Protein AF-A0A7K4GXB0-F1 (afdb_monomer_lite)

Secondary structure (DSSP, 8-state):
--TT---TT----S-----GGG-PPPTT-EEEEEE-EEEEE-GGG-EEEEESSS--EEEEEEEEEEE-HHHHHHHHHHHHHHTTTS-EEE--SSTTB--EEEEEEEEEEEE-SSS-EEEEEEEEE----TTT-TTT-SSB-----B--TT-EE-TT-EEE---SSSGGG-EEEE-S-EE--GGGSTTSTT--EESS--PPPPS-------B--EEEESSSEEEE--SS--B---EEEEEEEE-HHHHHHHHHHHHHHTTTS-EEE--SSS--S-EEEEEEEEEEEEEETTEEEEEEEEEE-TT--------TTPPP----TT-----------------PPP-

Foldseek 3Di:
DPPPPDDQLAPDPDADADAQQVFAFDAFKKKKKFFQWDWDADFQRFIAIDQPDLLRIKIKIWTKGKFWPNVLNNVQRNLSNCVQVHWHFYDHPALFWDRAIFGWPDWDWDCPDPTIIMIITMTMGRPFRLNPPLQCGGTTGDDAAADDAQDWDAFLDKHFDPDDPPRLQRIWGFHGTDHHDQQQPPPHPVHRIDLAPEDAFDPPWDWDWAFPWDWDDDVDTDTHDRHDQGTWTKGKGKHWFAFSSNVSSVVSSLSSCSQRAKHWDDHPDPRRDIFIWGWRMKMKHGRDNTIIMIITIITTRSVRDHDDDPDPVHDDPPDDPDDDPPDPDDPDDDDDDDDDDDD

Sequence (343 aa):
MEDYYYDRTRNLSGINYVDLTGFCPSYGMQVTFRAKNDTITYDNNYFSKNPKTINSVTAEFSLSYDVNEKGAQEIANNLESLSGQNSFVFKTDNVIYKDLSGYCDGYGIQHVNQDSYTVNTNIFVDEAPNLFNWKNTNFIEYTYKEWSDGETYEQDDVIYYNNSEIQWDNFYYCTGDHVSSASNSPTGASTAWSQEFYWQPDVNMQNNVNFTTAKFNGVWEQRMKTKKHIALVPLSYTFAGISKKQLLTMLHFLELKGGYRRFRHQIPTVYNKPKIYICNEWVHKWNNPESHDLTVSFEEDPLGIMPKNVPVGGTIPRKIVGSPDTFFGGFDGGFDEPNLPTA

Structure (mmCIF, N/CA/C/O backbone):
data_AF-A0A7K4GXB0-F1
#
_entry.id   AF-A0A7K4GXB0-F1
#
loop_
_atom_site.group_PDB
_atom_site.id
_atom_site.type_symbol
_atom_site.label_atom_id
_atom_site.label_alt_id
_atom_site.label_comp_id
_atom_site.label_asym_id
_atom_site.label_entity_id
_atom_site.label_seq_id
_atom_site.pdbx_PDB_ins_code
_atom_site.Cartn_x
_atom_site.Cartn_y
_atom_site.Cartn_z
_atom_site.occupancy
_atom_site.B_iso_or_equiv
_atom_site.auth_seq_id
_atom_site.auth_comp_id
_atom_site.auth_asym_id
_atom_site.auth_atom_id
_atom_site.pdbx_PDB_model_num
ATOM 1 N N . MET A 1 1 ? -44.174 -6.446 30.599 1.00 51.78 1 MET A N 1
ATOM 2 C CA . MET A 1 1 ? -44.010 -5.923 29.228 1.00 51.78 1 MET A CA 1
ATOM 3 C C . MET A 1 1 ? -42.700 -6.520 28.766 1.00 51.78 1 MET A C 1
ATOM 5 O O . MET A 1 1 ? -41.769 -6.466 29.551 1.00 51.78 1 MET A O 1
ATOM 9 N N . GLU A 1 2 ? -42.674 -7.261 27.661 1.00 57.91 2 GLU A N 1
ATOM 10 C CA . GLU A 1 2 ? -41.490 -8.047 27.288 1.00 57.91 2 GLU A CA 1
ATOM 11 C C . GLU A 1 2 ? -40.307 -7.116 26.997 1.00 57.91 2 GLU A C 1
ATOM 13 O O . GLU A 1 2 ? -40.262 -6.496 25.936 1.00 57.91 2 GLU A O 1
ATOM 18 N N . ASP A 1 3 ? -39.336 -7.072 27.917 1.00 61.34 3 ASP A N 1
ATOM 19 C CA . ASP A 1 3 ? -38.041 -6.368 27.804 1.00 61.34 3 ASP A CA 1
ATOM 20 C C . ASP A 1 3 ? -37.181 -6.855 26.611 1.00 61.34 3 ASP A C 1
ATOM 22 O O . ASP A 1 3 ? -36.032 -6.460 26.446 1.00 61.34 3 ASP A O 1
ATOM 26 N N . TYR A 1 4 ? -37.735 -7.722 25.761 1.00 64.94 4 TYR A N 1
ATOM 27 C CA . TYR A 1 4 ? -37.098 -8.355 24.612 1.00 64.94 4 TYR A CA 1
ATOM 28 C C . TYR A 1 4 ? -37.464 -7.697 23.268 1.00 64.94 4 TYR A C 1
ATOM 30 O O . TYR A 1 4 ? -36.874 -8.045 22.244 1.00 64.94 4 TYR A O 1
ATOM 38 N N . TYR A 1 5 ? -38.405 -6.742 23.251 1.00 61.16 5 TYR A N 1
ATOM 39 C CA . TYR A 1 5 ? -38.710 -5.908 22.081 1.00 61.16 5 TYR A CA 1
ATOM 40 C C . TYR A 1 5 ? -38.044 -4.538 22.212 1.00 61.16 5 TYR A C 1
ATOM 42 O O . TYR A 1 5 ? -38.669 -3.568 22.638 1.00 61.16 5 TYR A O 1
ATOM 50 N N . TYR A 1 6 ? -36.772 -4.453 21.832 1.00 68.88 6 TYR A N 1
ATOM 51 C CA . TYR A 1 6 ? -36.036 -3.194 21.818 1.00 68.88 6 TYR A CA 1
ATOM 52 C C . TYR A 1 6 ? -35.174 -3.062 20.556 1.00 68.88 6 TYR A C 1
ATOM 54 O O . TYR A 1 6 ? -34.915 -4.036 19.843 1.00 68.88 6 TYR A O 1
ATOM 62 N N . ASP A 1 7 ? -34.793 -1.823 20.255 1.00 70.50 7 ASP A N 1
ATOM 63 C CA . ASP A 1 7 ? -33.956 -1.484 19.109 1.00 70.50 7 ASP A CA 1
ATOM 64 C C . ASP A 1 7 ? -32.538 -2.045 19.297 1.00 70.50 7 ASP A C 1
ATOM 66 O O . ASP A 1 7 ? -31.825 -1.686 20.233 1.00 70.50 7 ASP A O 1
ATOM 70 N N . ARG A 1 8 ? -32.129 -2.931 18.386 1.00 74.38 8 ARG A N 1
ATOM 71 C CA . ARG A 1 8 ? -30.834 -3.620 18.440 1.00 74.38 8 ARG A CA 1
ATOM 72 C C . ARG A 1 8 ? -29.666 -2.782 17.929 1.00 74.38 8 ARG A C 1
ATOM 74 O O . ARG A 1 8 ? -28.550 -3.289 17.899 1.00 74.38 8 ARG A O 1
ATOM 81 N N . THR A 1 9 ? -29.900 -1.530 17.536 1.00 71.31 9 THR A N 1
ATOM 82 C CA . THR A 1 9 ? -28.823 -0.575 17.233 1.00 71.31 9 THR A CA 1
ATOM 83 C C . THR A 1 9 ? -28.052 -0.138 18.480 1.00 71.31 9 THR A C 1
ATOM 85 O O . THR A 1 9 ? -26.998 0.476 18.345 1.00 71.31 9 THR A O 1
ATOM 88 N N . ARG A 1 10 ? -28.549 -0.450 19.690 1.00 70.88 10 ARG A N 1
ATOM 89 C CA . ARG A 1 10 ? -27.822 -0.318 20.965 1.00 70.88 10 ARG A CA 1
ATOM 90 C C . ARG A 1 10 ? -28.251 -1.411 21.941 1.00 70.88 10 ARG A C 1
ATOM 92 O O . ARG A 1 10 ? -29.181 -1.228 22.724 1.00 70.88 10 ARG A O 1
ATOM 99 N N . ASN A 1 11 ? -27.571 -2.551 21.908 1.00 76.69 11 ASN A N 1
ATOM 100 C CA . ASN A 1 11 ? -27.846 -3.674 22.806 1.00 76.69 11 ASN A CA 1
ATOM 101 C C . ASN A 1 11 ? -27.287 -3.476 24.214 1.00 76.69 11 ASN A C 1
ATOM 103 O O . ASN A 1 11 ? -27.645 -4.222 25.126 1.00 76.69 11 ASN A O 1
ATOM 107 N N . LEU A 1 12 ? -26.429 -2.475 24.407 1.00 78.38 12 LEU A N 1
ATOM 108 C CA . LEU A 1 12 ? -25.779 -2.212 25.679 1.00 78.38 12 LEU A CA 1
ATOM 109 C C . LEU A 1 12 ? -26.390 -0.986 26.372 1.00 78.38 12 LEU A C 1
ATOM 111 O O . LEU A 1 12 ? -26.477 0.106 25.812 1.00 78.38 12 LEU A O 1
ATOM 115 N N . SER A 1 13 ? -26.809 -1.162 27.626 1.00 71.75 13 SER A N 1
ATOM 116 C CA . SER A 1 13 ? -27.408 -0.107 28.450 1.00 71.75 13 SER A CA 1
ATOM 117 C C . SER A 1 13 ? -26.412 0.477 29.452 1.00 71.75 13 SER A C 1
ATOM 119 O O . SER A 1 13 ? -25.621 -0.259 30.033 1.00 71.75 13 SER A O 1
ATOM 121 N N . GLY A 1 14 ? -26.509 1.780 29.737 1.00 68.44 14 GLY A N 1
ATOM 122 C CA . GLY A 1 14 ? -25.737 2.422 30.812 1.00 68.44 14 GLY A CA 1
ATOM 123 C C . GLY A 1 14 ? -24.305 2.822 30.441 1.00 68.44 14 GLY A C 1
ATOM 124 O O . GLY A 1 14 ? -23.529 3.176 31.326 1.00 68.44 14 GLY A O 1
ATOM 125 N N . ILE A 1 15 ? -23.960 2.802 29.151 1.00 73.75 15 ILE A N 1
ATOM 126 C CA . ILE A 1 15 ? -22.640 3.186 28.644 1.00 73.75 15 ILE A CA 1
ATOM 127 C C . ILE A 1 15 ? -22.755 4.533 27.933 1.00 73.75 15 ILE A C 1
ATOM 129 O O . ILE A 1 15 ? -23.607 4.722 27.062 1.00 73.75 15 ILE A O 1
ATOM 133 N N . ASN A 1 16 ? -21.891 5.477 28.303 1.00 65.25 16 ASN A N 1
ATOM 134 C CA . ASN A 1 16 ? -21.803 6.763 27.619 1.00 65.25 16 ASN A CA 1
ATOM 135 C C . ASN A 1 16 ? -21.103 6.609 26.263 1.00 65.25 16 ASN A C 1
ATOM 137 O O . ASN A 1 16 ? -20.309 5.697 26.065 1.00 65.25 16 ASN A O 1
ATOM 141 N N . TYR A 1 17 ? -21.383 7.513 25.326 1.00 61.56 17 TYR A N 1
ATOM 142 C CA . TYR A 1 17 ? -20.676 7.544 24.048 1.00 61.56 17 TYR A CA 1
ATOM 143 C C . TYR A 1 17 ? -19.171 7.730 24.281 1.00 61.56 17 TYR A C 1
ATOM 145 O O . TYR A 1 17 ? -18.771 8.669 24.974 1.00 61.56 17 TYR A O 1
ATOM 153 N N . VAL A 1 18 ? -18.357 6.855 23.693 1.00 63.19 18 VAL A N 1
ATOM 154 C CA . VAL A 1 18 ? -16.896 6.950 23.735 1.00 63.19 18 VAL A CA 1
ATOM 155 C C . VAL A 1 18 ? -16.377 7.075 22.321 1.00 63.19 18 VAL A C 1
ATOM 157 O O . VAL A 1 18 ? -16.802 6.340 21.438 1.00 63.19 18 VAL A O 1
ATOM 160 N N . ASP A 1 19 ? -15.478 8.028 22.112 1.00 63.22 19 ASP A N 1
ATOM 161 C CA . ASP A 1 19 ? -14.785 8.197 20.846 1.00 63.22 19 ASP A CA 1
ATOM 162 C C . ASP A 1 19 ? -13.778 7.053 20.639 1.00 63.22 19 ASP A C 1
ATOM 164 O O . ASP A 1 19 ? -12.895 6.832 21.472 1.00 63.22 19 ASP A O 1
ATOM 168 N N . LEU A 1 20 ? -13.907 6.329 19.524 1.00 65.38 20 LEU A N 1
ATOM 169 C CA . LEU A 1 20 ? -13.010 5.226 19.169 1.00 65.38 20 LEU A CA 1
ATOM 170 C C . LEU A 1 20 ? -11.576 5.696 18.901 1.00 65.38 20 LEU A C 1
ATOM 172 O O . LEU A 1 20 ? -10.662 4.879 18.959 1.00 65.38 20 LEU A O 1
ATOM 176 N N . THR A 1 21 ? -11.342 6.997 18.689 1.00 63.09 21 THR A N 1
ATOM 177 C CA . THR A 1 21 ? -9.976 7.534 18.574 1.00 63.09 21 THR A CA 1
ATOM 178 C C . THR A 1 21 ? -9.150 7.390 19.858 1.00 63.09 21 THR A C 1
ATOM 180 O O . THR A 1 21 ? -7.927 7.510 19.805 1.00 63.09 21 THR A O 1
ATOM 183 N N . GLY A 1 22 ? -9.793 7.110 21.000 1.00 66.31 22 GLY A N 1
ATOM 184 C CA . GLY A 1 22 ? -9.125 6.813 22.268 1.00 66.31 22 GLY A CA 1
ATOM 185 C C . GLY A 1 22 ? -8.633 5.368 22.414 1.00 66.31 22 GLY A C 1
ATOM 186 O O . GLY A 1 22 ? -7.924 5.080 23.377 1.00 66.31 22 GLY A O 1
ATOM 187 N N . PHE A 1 23 ? -8.992 4.466 21.492 1.00 75.38 23 PHE A N 1
ATOM 188 C CA . PHE A 1 23 ? -8.569 3.067 21.516 1.00 75.38 23 PHE A CA 1
ATOM 189 C C . PHE A 1 23 ? -7.577 2.782 20.390 1.00 75.38 23 PHE A C 1
ATOM 191 O O . PHE A 1 23 ? -7.899 2.902 19.208 1.00 75.38 23 PHE A O 1
ATOM 198 N N . CYS A 1 24 ? -6.377 2.342 20.761 1.00 80.44 24 CYS A N 1
ATOM 199 C CA . CYS A 1 24 ? -5.375 1.880 19.810 1.00 80.44 24 CYS A CA 1
ATOM 200 C C . CYS A 1 24 ? -5.529 0.366 19.590 1.00 80.44 24 CYS A C 1
ATOM 202 O O . CYS A 1 24 ? -5.679 -0.368 20.572 1.00 80.44 24 CYS A O 1
ATOM 204 N N . PRO A 1 25 ? -5.489 -0.123 18.340 1.00 85.12 25 PRO A N 1
ATOM 205 C CA . PRO A 1 25 ? -5.513 -1.555 18.080 1.00 85.12 25 PRO A CA 1
ATOM 206 C C . PRO A 1 25 ? -4.248 -2.233 18.623 1.00 85.12 25 PRO A C 1
ATOM 208 O O . PRO A 1 25 ? -3.149 -1.676 18.575 1.00 85.12 25 PRO A O 1
ATOM 211 N N . SER A 1 26 ? -4.411 -3.458 19.110 1.00 86.44 26 SER A N 1
ATOM 212 C CA . SER A 1 26 ? -3.333 -4.355 19.510 1.00 86.44 26 SER A CA 1
ATOM 213 C C . SER A 1 26 ? -2.450 -4.758 18.322 1.00 86.44 26 SER A C 1
ATOM 215 O O . SER A 1 26 ? -2.845 -4.690 17.152 1.00 86.44 26 SER A O 1
ATOM 217 N N . TYR A 1 27 ? -1.243 -5.243 18.628 1.00 85.56 27 TYR A N 1
ATOM 218 C CA . TYR A 1 27 ? -0.366 -5.861 17.630 1.00 85.56 27 TYR A CA 1
ATOM 219 C C . TYR A 1 27 ? -1.037 -7.067 16.960 1.00 85.56 27 TYR A C 1
ATOM 221 O O . TYR A 1 27 ? -1.874 -7.745 17.550 1.00 85.56 27 TYR A O 1
ATOM 229 N N . GLY A 1 28 ? -0.637 -7.357 15.723 1.00 82.75 28 GLY A N 1
ATOM 230 C CA . GLY A 1 28 ? -1.266 -8.380 14.887 1.00 82.75 28 GLY A CA 1
ATOM 231 C C . GLY A 1 28 ? -2.304 -7.829 13.910 1.00 82.75 28 GLY A C 1
ATOM 232 O O . GLY A 1 28 ? -2.866 -8.610 13.144 1.00 82.75 28 GLY A O 1
ATOM 233 N N . MET A 1 29 ? -2.515 -6.507 13.891 1.00 87.88 29 MET A N 1
ATOM 234 C CA . MET A 1 29 ? -3.326 -5.827 12.881 1.00 87.88 29 MET A CA 1
ATOM 235 C C . MET A 1 29 ? -2.890 -6.214 11.465 1.00 87.88 29 MET A C 1
ATOM 237 O O . MET A 1 29 ? -1.696 -6.255 11.150 1.00 87.88 29 MET A O 1
ATOM 241 N N . GLN A 1 30 ? -3.874 -6.414 10.595 1.00 94.00 30 GLN A N 1
ATOM 242 C CA . GLN A 1 30 ? -3.656 -6.659 9.178 1.00 94.00 30 GLN A CA 1
ATOM 243 C C . GLN A 1 30 ? -4.396 -5.616 8.345 1.00 94.00 30 GLN A C 1
ATOM 245 O O . GLN A 1 30 ? -5.545 -5.291 8.623 1.00 94.00 30 GLN A O 1
ATOM 250 N N . VAL A 1 31 ? -3.736 -5.102 7.312 1.00 94.94 31 VAL A N 1
ATOM 251 C CA . VAL A 1 31 ? -4.333 -4.184 6.343 1.00 94.94 31 VAL A CA 1
ATOM 252 C C . VAL A 1 31 ? -4.210 -4.790 4.959 1.00 94.94 31 VAL A C 1
ATOM 254 O O . VAL A 1 31 ? -3.105 -5.054 4.483 1.00 94.94 31 VAL A O 1
ATOM 257 N N . THR A 1 32 ? -5.349 -5.005 4.314 1.00 97.06 32 THR A N 1
ATOM 258 C CA . THR A 1 32 ? -5.432 -5.566 2.968 1.00 97.06 32 THR A CA 1
ATOM 259 C C . THR A 1 32 ? -5.855 -4.488 1.988 1.00 97.06 32 THR A C 1
ATOM 261 O O . THR A 1 32 ? -6.935 -3.916 2.105 1.00 97.06 32 THR A O 1
ATOM 264 N N . PHE A 1 33 ? -5.022 -4.233 0.988 1.00 96.38 33 PHE A N 1
ATOM 265 C CA . PHE A 1 33 ? -5.314 -3.311 -0.098 1.00 96.38 33 PHE A CA 1
ATOM 266 C C . PHE A 1 33 ? -5.686 -4.090 -1.349 1.00 96.38 33 PHE A C 1
ATOM 268 O O . PHE A 1 33 ? -4.959 -4.996 -1.757 1.00 96.38 33 PHE A O 1
ATOM 275 N N . ARG A 1 34 ? -6.794 -3.713 -1.990 1.00 95.69 34 ARG A N 1
ATOM 276 C CA . ARG A 1 34 ? -7.261 -4.342 -3.233 1.00 95.69 34 ARG A CA 1
ATOM 277 C C . ARG A 1 34 ? -7.567 -3.294 -4.289 1.00 95.69 34 ARG A C 1
ATOM 279 O O . ARG A 1 34 ? -8.251 -2.308 -4.018 1.00 95.69 34 ARG A O 1
ATOM 286 N N . ALA A 1 35 ? -7.097 -3.536 -5.509 1.00 93.56 35 ALA A N 1
ATOM 287 C CA . ALA A 1 35 ? -7.366 -2.671 -6.646 1.00 93.56 35 ALA A CA 1
ATOM 288 C C . ALA A 1 35 ? -8.622 -3.122 -7.421 1.00 93.56 35 ALA A C 1
ATOM 290 O O . ALA A 1 35 ? -8.687 -4.222 -7.975 1.00 93.56 35 ALA A O 1
ATOM 291 N N . LYS A 1 36 ? -9.625 -2.245 -7.501 1.00 92.00 36 LYS A N 1
ATOM 292 C CA . LYS A 1 36 ? -10.868 -2.403 -8.263 1.00 92.00 36 LYS A CA 1
ATOM 293 C C . LYS A 1 36 ? -10.668 -1.902 -9.697 1.00 92.00 36 LYS A C 1
ATOM 295 O O . LYS A 1 36 ? -10.962 -0.753 -10.027 1.00 92.00 36 LYS A O 1
ATOM 300 N N . ASN A 1 37 ? -10.206 -2.798 -10.564 1.00 90.62 37 ASN A N 1
ATOM 301 C CA . ASN A 1 37 ? -9.933 -2.495 -11.970 1.00 90.62 37 ASN A CA 1
ATOM 302 C C . ASN A 1 37 ? -10.814 -3.295 -12.936 1.00 90.62 37 ASN A C 1
ATOM 304 O O . ASN A 1 37 ? -11.157 -4.449 -12.677 1.00 90.62 37 ASN A O 1
ATOM 308 N N . ASP A 1 38 ? -11.123 -2.692 -14.080 1.00 89.69 38 ASP A N 1
ATOM 309 C CA . ASP A 1 38 ? -11.667 -3.369 -15.250 1.00 89.69 38 ASP A CA 1
ATOM 310 C C . ASP A 1 38 ? -10.532 -3.877 -16.126 1.00 89.69 38 ASP A C 1
ATOM 312 O O . ASP A 1 38 ? -9.569 -3.161 -16.408 1.00 89.69 38 ASP A O 1
ATOM 316 N N . THR A 1 39 ? -10.657 -5.128 -16.564 1.00 89.31 39 THR A N 1
ATOM 317 C CA . THR A 1 39 ? -9.671 -5.779 -17.428 1.00 89.31 39 THR A CA 1
ATOM 318 C C . THR A 1 39 ? -10.328 -6.163 -18.742 1.00 89.31 39 THR A C 1
ATOM 320 O O . THR A 1 39 ? -11.253 -6.971 -18.774 1.00 89.31 39 THR A O 1
ATOM 323 N N . ILE A 1 40 ? -9.824 -5.602 -19.836 1.00 86.19 40 ILE A N 1
ATOM 324 C CA . ILE A 1 40 ? -10.212 -5.983 -21.192 1.00 86.19 40 ILE A CA 1
ATOM 325 C C . ILE A 1 40 ? -9.107 -6.879 -21.725 1.00 86.19 40 ILE A C 1
ATOM 327 O O . ILE A 1 40 ? -7.980 -6.423 -21.914 1.00 86.19 40 ILE A O 1
ATOM 331 N N . THR A 1 41 ? -9.423 -8.152 -21.947 1.00 83.50 41 THR A N 1
ATOM 332 C CA . THR A 1 41 ? -8.492 -9.103 -22.557 1.00 83.50 41 THR A CA 1
ATOM 333 C C . THR A 1 41 ? -8.644 -9.079 -24.072 1.00 83.50 41 THR A C 1
ATOM 335 O O . THR A 1 41 ? -9.748 -9.040 -24.610 1.00 83.50 41 THR A O 1
ATOM 338 N N . TYR A 1 42 ? -7.514 -9.088 -24.763 1.00 81.38 42 TYR A N 1
ATOM 339 C CA . TYR A 1 42 ? -7.424 -9.136 -26.213 1.00 81.38 42 TYR A CA 1
ATOM 340 C C . TYR A 1 42 ? -6.873 -10.492 -26.656 1.00 81.38 42 TYR A C 1
ATOM 342 O O . TYR A 1 42 ? -6.465 -11.340 -25.851 1.00 81.38 42 TYR A O 1
ATOM 350 N N . ASP A 1 43 ? -6.828 -10.693 -27.970 1.00 72.69 43 ASP A N 1
ATOM 351 C CA . ASP A 1 43 ? -6.157 -11.853 -28.536 1.00 72.69 43 ASP A CA 1
ATOM 352 C C . ASP A 1 43 ? -4.663 -11.880 -28.143 1.00 72.69 43 ASP A C 1
ATOM 354 O O . ASP A 1 43 ? -4.058 -10.857 -27.820 1.00 72.69 43 ASP A O 1
ATOM 358 N N . ASN A 1 44 ? -4.047 -13.063 -28.151 1.00 71.25 44 ASN A N 1
ATOM 359 C CA . ASN A 1 44 ? -2.644 -13.279 -27.774 1.00 71.25 44 ASN A CA 1
ATOM 360 C C . ASN A 1 44 ? -2.263 -12.994 -26.303 1.00 71.25 44 ASN A C 1
ATOM 362 O O . ASN A 1 44 ? -1.079 -12.807 -26.024 1.00 71.25 44 ASN A O 1
ATOM 366 N N . ASN A 1 45 ? -3.225 -13.071 -25.371 1.00 73.88 45 ASN A N 1
ATOM 367 C CA . ASN A 1 45 ? -3.051 -12.875 -23.914 1.00 73.88 45 ASN A CA 1
ATOM 368 C C . ASN A 1 45 ? -2.753 -11.430 -23.490 1.00 73.88 45 ASN A C 1
ATOM 370 O O . ASN A 1 45 ? -2.457 -11.190 -22.326 1.00 73.88 45 ASN A O 1
ATOM 374 N N . TYR A 1 46 ? -2.873 -10.459 -24.391 1.00 80.44 46 TYR A N 1
ATOM 375 C CA . TYR A 1 46 ? -2.756 -9.057 -24.013 1.00 80.44 46 TYR A CA 1
ATOM 376 C C . TYR A 1 46 ? -3.966 -8.592 -23.217 1.00 80.44 46 TYR A C 1
ATOM 378 O O . TYR A 1 46 ? -5.078 -9.078 -23.427 1.00 80.44 46 TYR A O 1
ATOM 386 N N . PHE A 1 47 ? -3.768 -7.611 -22.344 1.00 85.19 47 PHE A N 1
ATOM 387 C CA . PHE A 1 47 ? -4.872 -6.975 -21.647 1.00 85.19 47 PHE A CA 1
ATOM 388 C C . PHE A 1 47 ? -4.627 -5.482 -21.438 1.00 85.19 47 PHE A C 1
ATOM 390 O O . PHE A 1 47 ? -3.494 -5.008 -21.360 1.00 85.19 47 PHE A O 1
ATOM 397 N N . SER A 1 48 ? -5.724 -4.737 -21.356 1.00 84.50 48 SER A N 1
ATOM 398 C CA . SER A 1 48 ? -5.734 -3.377 -20.832 1.00 84.50 48 SER A CA 1
ATOM 399 C C . SER A 1 48 ? -6.430 -3.379 -19.484 1.00 84.50 48 SER A C 1
ATOM 401 O O . SER A 1 48 ? -7.432 -4.076 -19.313 1.00 84.50 48 SER A O 1
ATOM 403 N N . LYS A 1 49 ? -5.894 -2.605 -18.543 1.00 88.06 49 LYS A N 1
ATOM 404 C CA . LYS A 1 49 ? -6.392 -2.514 -17.178 1.00 88.06 49 LYS A CA 1
ATOM 405 C C . LYS A 1 49 ? -6.630 -1.055 -16.833 1.00 88.06 49 LYS A C 1
ATOM 407 O O . LYS A 1 49 ? -5.700 -0.256 -16.927 1.00 88.06 49 LYS A O 1
ATOM 412 N N . ASN A 1 50 ? -7.863 -0.732 -16.467 1.00 88.75 50 ASN A N 1
ATOM 413 C CA . ASN A 1 50 ? -8.284 0.619 -16.120 1.00 88.75 50 ASN A CA 1
ATOM 414 C C . ASN A 1 50 ? -8.961 0.612 -14.745 1.00 88.75 50 ASN A C 1
ATOM 416 O O . ASN A 1 50 ? -9.654 -0.356 -14.427 1.00 88.75 50 ASN A O 1
ATOM 420 N N . PRO A 1 51 ? -8.800 1.670 -13.938 1.00 90.19 51 PRO A N 1
ATOM 421 C CA . PRO A 1 51 ? -9.540 1.804 -12.690 1.00 90.19 51 PRO A CA 1
ATOM 422 C C . PRO A 1 51 ? -11.048 1.873 -12.960 1.00 90.19 51 PRO A C 1
ATOM 424 O O . PRO A 1 51 ? -11.480 2.604 -13.851 1.00 90.19 51 PRO A O 1
ATOM 427 N N . LYS A 1 52 ? -11.852 1.121 -12.194 1.00 87.69 52 LYS A N 1
ATOM 428 C CA . LYS A 1 52 ? -13.326 1.137 -12.319 1.00 87.69 52 LYS A CA 1
ATOM 429 C C . LYS A 1 52 ? -13.922 2.482 -11.923 1.00 87.69 52 LYS A C 1
ATOM 431 O O . LYS A 1 52 ? -14.914 2.929 -12.488 1.00 87.69 52 LYS A O 1
ATOM 436 N N . THR A 1 53 ? -13.335 3.096 -10.904 1.00 86.81 53 THR A N 1
ATOM 437 C CA . THR A 1 53 ? -13.788 4.346 -10.300 1.00 86.81 53 THR A CA 1
ATOM 438 C C . THR A 1 53 ? -12.578 5.164 -9.853 1.00 86.81 53 THR A C 1
ATOM 440 O O . THR A 1 53 ? -11.437 4.706 -9.914 1.00 86.81 53 THR A O 1
ATOM 443 N N . ILE A 1 54 ? -12.829 6.385 -9.377 1.00 85.75 54 ILE A N 1
ATOM 444 C CA . ILE A 1 54 ? -11.803 7.250 -8.775 1.00 85.75 54 ILE A CA 1
ATOM 445 C C . ILE A 1 54 ? -11.213 6.619 -7.496 1.00 85.75 54 ILE A C 1
ATOM 447 O O . ILE A 1 54 ? -10.043 6.843 -7.184 1.00 85.75 54 ILE A O 1
ATOM 451 N N . ASN A 1 55 ? -11.995 5.775 -6.814 1.00 86.19 55 ASN A N 1
ATOM 452 C CA . ASN A 1 55 ? -11.613 5.018 -5.619 1.00 86.19 55 ASN A CA 1
ATOM 453 C C . ASN A 1 55 ? -11.151 3.618 -6.041 1.00 86.19 55 ASN A C 1
ATOM 455 O O . ASN A 1 55 ? -11.743 2.590 -5.706 1.00 86.19 55 ASN A O 1
ATOM 459 N N . SER A 1 56 ? -10.132 3.600 -6.895 1.00 88.31 56 SER A N 1
ATOM 460 C CA . SER A 1 56 ? -9.629 2.378 -7.522 1.00 88.31 56 SER A CA 1
ATOM 461 C C . SER A 1 56 ? -8.917 1.449 -6.546 1.00 88.31 56 SER A C 1
ATOM 463 O O . SER A 1 56 ? -8.832 0.259 -6.819 1.00 88.31 56 SER A O 1
ATOM 465 N N . VAL A 1 57 ? -8.429 1.957 -5.415 1.00 93.06 57 VAL A N 1
ATOM 466 C CA . VAL A 1 57 ? -7.822 1.160 -4.345 1.00 93.06 57 VAL A CA 1
ATOM 467 C C . VAL A 1 57 ? -8.689 1.272 -3.104 1.00 93.06 57 VAL A C 1
ATOM 469 O O . VAL A 1 57 ? -9.047 2.373 -2.699 1.00 93.06 57 VAL A O 1
ATOM 472 N N . THR A 1 58 ? -8.998 0.131 -2.500 1.00 94.56 58 THR A N 1
ATOM 473 C CA . THR A 1 58 ? -9.723 0.049 -1.230 1.00 94.56 58 THR A CA 1
ATOM 474 C C . THR A 1 58 ? -8.862 -0.634 -0.187 1.00 94.56 58 THR A C 1
ATOM 476 O O . THR A 1 58 ? -8.138 -1.573 -0.529 1.00 94.56 58 THR A O 1
ATOM 479 N N . ALA A 1 59 ? -8.970 -0.199 1.064 1.00 95.31 59 ALA A N 1
ATOM 480 C CA . ALA A 1 59 ? -8.260 -0.790 2.190 1.00 95.31 59 ALA A CA 1
ATOM 481 C C . ALA A 1 59 ? -9.247 -1.433 3.172 1.00 95.31 59 ALA A C 1
ATOM 483 O O . ALA A 1 59 ? -10.285 -0.857 3.485 1.00 95.31 59 ALA A O 1
ATOM 484 N N . GLU A 1 60 ? -8.915 -2.623 3.651 1.00 95.94 60 GLU A N 1
ATOM 485 C CA . GLU A 1 60 ? -9.629 -3.344 4.701 1.00 95.94 60 GLU A CA 1
ATOM 486 C C . GLU A 1 60 ? -8.682 -3.506 5.889 1.00 95.94 60 GLU A C 1
ATOM 488 O O . GLU A 1 60 ? -7.625 -4.128 5.765 1.00 95.94 60 GLU A O 1
ATOM 493 N N . PHE A 1 61 ? -9.048 -2.918 7.023 1.00 94.44 61 PHE A N 1
ATOM 494 C CA . PHE A 1 61 ? -8.292 -2.965 8.266 1.00 94.44 61 PHE A CA 1
ATOM 495 C C . PHE A 1 61 ? -8.921 -3.999 9.191 1.00 94.44 61 PHE A C 1
ATOM 497 O O . PHE A 1 61 ? -9.996 -3.768 9.739 1.00 94.44 61 PHE A O 1
ATOM 504 N N . SER A 1 62 ? -8.238 -5.118 9.391 1.00 94.44 62 SER A N 1
ATOM 505 C CA . SER A 1 62 ? -8.584 -6.110 10.404 1.00 94.44 62 SER A CA 1
ATOM 506 C C . SER A 1 62 ? -7.909 -5.731 11.716 1.00 94.44 62 SER A C 1
ATOM 508 O O . SER A 1 62 ? -6.700 -5.923 11.893 1.00 94.44 62 SER A O 1
ATOM 510 N N . LEU A 1 63 ? -8.700 -5.141 12.611 1.00 91.44 63 LEU A N 1
ATOM 511 C CA . LEU A 1 63 ? -8.269 -4.604 13.895 1.00 91.44 63 LEU A CA 1
ATOM 512 C C . LEU A 1 63 ? -8.690 -5.531 15.034 1.00 91.44 63 LEU A C 1
ATOM 514 O O . LEU A 1 63 ? -9.781 -6.100 15.029 1.00 91.44 63 LEU A O 1
ATOM 518 N N . SER A 1 64 ? -7.828 -5.622 16.039 1.00 91.75 64 SER A N 1
ATOM 519 C CA . SER A 1 64 ? -8.090 -6.316 17.294 1.00 91.75 64 SER A CA 1
ATOM 520 C C . SER A 1 64 ? -7.777 -5.366 18.438 1.00 91.75 64 SER A C 1
ATOM 522 O O . SER A 1 64 ? -6.747 -4.701 18.400 1.00 91.75 64 SER A O 1
ATOM 524 N N . TYR A 1 65 ? -8.639 -5.298 19.445 1.00 90.88 65 TYR A N 1
ATOM 525 C CA . TYR A 1 65 ? -8.465 -4.453 20.624 1.00 90.88 65 TYR A CA 1
ATOM 526 C C . TYR A 1 65 ? -8.498 -5.319 21.876 1.00 90.88 65 TYR A C 1
ATOM 528 O O . TYR A 1 65 ? -9.540 -5.898 22.191 1.00 90.88 65 TYR A O 1
ATOM 536 N N . ASP A 1 66 ? -7.382 -5.383 22.598 1.00 91.25 66 ASP A N 1
ATOM 537 C CA . ASP A 1 66 ? -7.323 -6.054 23.896 1.00 91.25 66 ASP A CA 1
ATOM 538 C C . ASP A 1 66 ? -7.681 -5.065 25.004 1.00 91.25 66 ASP A C 1
ATOM 540 O O . ASP A 1 66 ? -6.948 -4.119 25.298 1.00 91.25 66 ASP A O 1
ATOM 544 N N . VAL A 1 67 ? -8.844 -5.276 25.610 1.00 91.06 67 VAL A N 1
ATOM 545 C CA . VAL A 1 67 ? -9.463 -4.344 26.555 1.00 91.06 67 VAL A CA 1
ATOM 546 C C . VAL A 1 67 ? -10.083 -5.091 27.735 1.00 91.06 67 VAL A C 1
ATOM 548 O O . VAL A 1 67 ? -10.242 -6.313 27.731 1.00 91.06 67 VAL A O 1
ATOM 551 N N . ASN A 1 68 ? -10.426 -4.347 28.785 1.00 91.44 68 ASN A N 1
ATOM 552 C CA . ASN A 1 68 ? -11.243 -4.872 29.876 1.00 91.44 68 ASN A CA 1
ATOM 553 C C . ASN A 1 68 ? -12.733 -4.873 29.492 1.00 91.44 68 ASN A C 1
ATOM 555 O O . ASN A 1 68 ? -13.114 -4.372 28.433 1.00 91.44 68 ASN A O 1
ATOM 559 N N . GLU A 1 69 ? -13.583 -5.401 30.374 1.00 89.88 69 GLU A N 1
ATOM 560 C CA . GLU A 1 69 ? -15.032 -5.484 30.143 1.00 89.88 69 GLU A CA 1
ATOM 561 C C . GLU A 1 69 ? -15.638 -4.130 29.745 1.00 89.88 69 GLU A C 1
ATOM 563 O O . GLU A 1 69 ? -16.374 -4.035 28.764 1.00 89.88 69 GLU A O 1
ATOM 568 N N . LYS A 1 70 ? -15.268 -3.065 30.467 1.00 88.94 70 LYS A N 1
ATOM 569 C CA . LYS A 1 70 ? -15.761 -1.709 30.216 1.00 88.94 70 LYS A CA 1
ATOM 570 C C . LYS A 1 70 ? -15.342 -1.195 28.834 1.00 88.94 70 LYS A C 1
ATOM 572 O O . LYS A 1 70 ? -16.175 -0.655 28.117 1.00 88.94 70 LYS A O 1
ATOM 577 N N . GLY A 1 71 ? -14.083 -1.386 28.445 1.00 87.94 71 GLY A N 1
ATOM 578 C CA . GLY A 1 71 ? -13.594 -0.985 27.126 1.00 87.94 71 GLY A CA 1
ATOM 579 C C . GLY A 1 71 ? -14.259 -1.775 25.998 1.00 87.94 71 GLY A C 1
ATOM 580 O O . GLY A 1 71 ? -14.653 -1.191 24.993 1.00 87.94 71 GLY A O 1
ATOM 581 N N . ALA A 1 72 ? -14.471 -3.084 26.179 1.00 89.38 72 ALA A N 1
ATOM 582 C CA . ALA A 1 72 ? -15.173 -3.908 25.193 1.00 89.38 72 ALA A CA 1
ATOM 583 C C . ALA A 1 72 ? -16.619 -3.437 24.992 1.00 89.38 72 ALA A C 1
ATOM 585 O O . ALA A 1 72 ? -17.090 -3.321 23.862 1.00 89.38 72 ALA A O 1
ATOM 586 N N . GLN A 1 73 ? -17.295 -3.123 26.096 1.00 89.38 73 GLN A N 1
ATOM 587 C CA . GLN A 1 73 ? -18.632 -2.542 26.123 1.00 89.38 73 GLN A CA 1
ATOM 588 C C . GLN A 1 73 ? -18.687 -1.176 25.416 1.00 89.38 73 GLN A C 1
ATOM 590 O O . GLN A 1 73 ? -19.585 -0.938 24.609 1.00 89.38 73 GLN A O 1
ATOM 595 N N . GLU A 1 74 ? -17.724 -0.288 25.671 1.00 88.88 74 GLU A N 1
ATOM 596 C CA . GLU A 1 74 ? -17.632 1.033 25.033 1.00 88.88 74 GLU A CA 1
ATOM 597 C C . GLU A 1 74 ? -17.420 0.935 23.517 1.00 88.88 74 GLU A C 1
ATOM 599 O O . GLU A 1 74 ? -18.145 1.583 22.757 1.00 88.88 74 GLU A O 1
ATOM 604 N N . ILE A 1 75 ? -16.487 0.084 23.073 1.00 88.38 75 ILE A N 1
ATOM 605 C CA . ILE A 1 75 ? -16.209 -0.140 21.647 1.00 88.38 75 ILE A CA 1
ATOM 606 C C . ILE A 1 75 ? -17.443 -0.715 20.949 1.00 88.38 75 ILE A C 1
ATOM 608 O O . ILE A 1 75 ? -17.886 -0.176 19.937 1.00 88.38 75 ILE A O 1
ATOM 612 N N . ALA A 1 76 ? -18.027 -1.779 21.503 1.00 89.69 76 ALA A N 1
ATOM 613 C CA . ALA A 1 76 ? -19.201 -2.426 20.929 1.00 89.69 76 ALA A CA 1
ATOM 614 C C . ALA A 1 76 ? -20.392 -1.463 20.825 1.00 89.69 76 ALA A C 1
ATOM 616 O O . ALA A 1 76 ? -21.003 -1.362 19.766 1.00 89.69 76 ALA A O 1
ATOM 617 N N . ASN A 1 77 ? -20.674 -0.691 21.879 1.00 88.38 77 ASN A N 1
ATOM 618 C CA . ASN A 1 77 ? -21.763 0.287 21.875 1.00 88.38 77 ASN A CA 1
ATOM 619 C C . ASN A 1 77 ? -21.553 1.380 20.812 1.00 88.38 77 ASN A C 1
ATOM 621 O O . ASN A 1 77 ? -22.514 1.804 20.169 1.00 88.38 77 ASN A O 1
ATOM 625 N N . ASN A 1 78 ? -20.310 1.831 20.597 1.00 87.00 78 ASN A N 1
ATOM 626 C CA . ASN A 1 78 ? -20.014 2.777 19.522 1.00 87.00 78 ASN A CA 1
ATOM 627 C C . ASN A 1 78 ? -20.279 2.142 18.145 1.00 87.00 78 ASN A C 1
ATOM 629 O O . ASN A 1 78 ? -21.054 2.699 17.365 1.00 87.00 78 ASN A O 1
ATOM 633 N N . LEU A 1 79 ? -19.722 0.955 17.880 1.00 88.44 79 LEU A N 1
ATOM 634 C CA . LEU A 1 79 ? -19.890 0.263 16.599 1.00 88.44 79 LEU A CA 1
ATOM 635 C C . LEU A 1 79 ? -21.366 -0.042 16.284 1.00 88.44 79 LEU A C 1
ATOM 637 O O . LEU A 1 79 ? -21.809 0.190 15.159 1.00 88.44 79 LEU A O 1
ATOM 641 N N . GLU A 1 80 ? -22.160 -0.475 17.270 1.00 88.88 80 GLU A N 1
ATOM 642 C CA . GLU A 1 80 ? -23.609 -0.670 17.100 1.00 88.88 80 GLU A CA 1
ATOM 643 C C . GLU A 1 80 ? -24.331 0.651 16.765 1.00 88.88 80 GLU A C 1
ATOM 645 O O . GLU A 1 80 ? -25.176 0.697 15.863 1.00 88.88 80 GLU A O 1
ATOM 650 N N . SER A 1 81 ? -23.938 1.754 17.416 1.00 85.81 81 SER A N 1
ATOM 651 C CA . SER A 1 81 ? -24.542 3.075 17.199 1.00 85.81 81 SER A CA 1
ATOM 652 C C . SER A 1 81 ? -24.306 3.643 15.795 1.00 85.81 81 SER A C 1
ATOM 654 O O . SER A 1 81 ? -25.113 4.439 15.314 1.00 85.81 81 SER A O 1
ATOM 656 N N . LEU A 1 82 ? -23.232 3.218 15.124 1.00 85.56 82 LEU A N 1
ATOM 657 C CA . LEU A 1 82 ? -22.952 3.560 13.728 1.00 85.56 82 LEU A CA 1
ATOM 658 C C . LEU A 1 82 ? -23.837 2.769 12.756 1.00 85.56 82 LEU A C 1
ATOM 660 O O . LEU A 1 82 ? -24.068 3.218 11.630 1.00 85.56 82 LEU A O 1
ATOM 664 N N . SER A 1 83 ? -24.364 1.622 13.203 1.00 84.38 83 SER A N 1
ATOM 665 C CA . SER A 1 83 ? -25.291 0.751 12.468 1.00 84.38 83 SER A CA 1
ATOM 666 C C . SER A 1 83 ? -24.772 0.315 11.090 1.00 84.38 83 SER A C 1
ATOM 668 O O . SER A 1 83 ? -25.560 0.114 10.169 1.00 84.38 83 SER A O 1
ATOM 670 N N . GLY A 1 84 ? -23.447 0.246 10.922 1.00 83.88 84 GLY A N 1
ATOM 671 C CA . GLY A 1 84 ? -22.757 -0.106 9.673 1.00 83.88 84 GLY A CA 1
ATOM 672 C C . GLY A 1 84 ? -22.886 0.899 8.521 1.00 83.88 84 GLY A C 1
ATOM 673 O O . GLY A 1 84 ? -22.117 0.840 7.571 1.00 83.88 84 GLY A O 1
ATOM 674 N N . GLN A 1 85 ? -23.812 1.855 8.600 1.00 87.19 85 GLN A N 1
ATOM 675 C CA . GLN A 1 85 ? -24.077 2.829 7.535 1.00 87.19 85 GLN A CA 1
ATOM 676 C C . GLN A 1 85 ? -23.333 4.157 7.706 1.00 87.19 85 GLN A C 1
ATOM 678 O O . GLN A 1 85 ? -23.222 4.922 6.752 1.00 87.19 85 GLN A O 1
ATOM 683 N N . ASN A 1 86 ? -22.873 4.468 8.919 1.00 89.44 86 ASN A N 1
ATOM 684 C CA . ASN A 1 86 ? -22.185 5.720 9.206 1.00 89.44 86 ASN A CA 1
ATOM 685 C C . ASN A 1 86 ? -20.676 5.495 9.236 1.00 89.44 86 ASN A C 1
ATOM 687 O O . ASN A 1 86 ? -20.190 4.623 9.958 1.00 89.44 86 ASN A O 1
ATOM 691 N N . SER A 1 87 ? -19.942 6.317 8.487 1.00 90.19 87 SER A N 1
ATOM 692 C CA . SER A 1 87 ? -18.485 6.311 8.538 1.00 90.19 87 SER A CA 1
ATOM 693 C C . SER A 1 87 ? -17.990 6.925 9.844 1.00 90.19 87 SER A C 1
ATOM 695 O O . SER A 1 87 ? -18.581 7.889 10.341 1.00 90.19 87 SER A O 1
ATOM 697 N N . PHE A 1 88 ? -16.858 6.451 10.341 1.00 90.06 88 PHE A N 1
ATOM 698 C CA . PHE A 1 88 ? -16.193 7.015 11.508 1.00 90.06 88 PHE A CA 1
ATOM 699 C C . PHE A 1 88 ? -14.689 7.094 11.281 1.00 90.06 88 PHE A C 1
ATOM 701 O O . PHE A 1 88 ? -14.117 6.299 10.534 1.00 90.06 88 PHE A O 1
ATOM 708 N N . VAL A 1 89 ? -14.055 8.063 11.941 1.00 89.06 89 VAL A N 1
ATOM 709 C CA . VAL A 1 89 ? -12.601 8.202 11.917 1.00 89.06 89 VAL A CA 1
ATOM 710 C C . VAL A 1 89 ? -12.003 7.236 12.926 1.00 89.06 89 VAL A C 1
ATOM 712 O O . VAL A 1 89 ? -12.395 7.229 14.093 1.00 89.06 89 VAL A O 1
ATOM 715 N N . PHE A 1 90 ? -11.035 6.447 12.483 1.00 87.12 90 PHE A N 1
ATOM 716 C CA . PHE A 1 90 ? -10.252 5.574 13.342 1.00 87.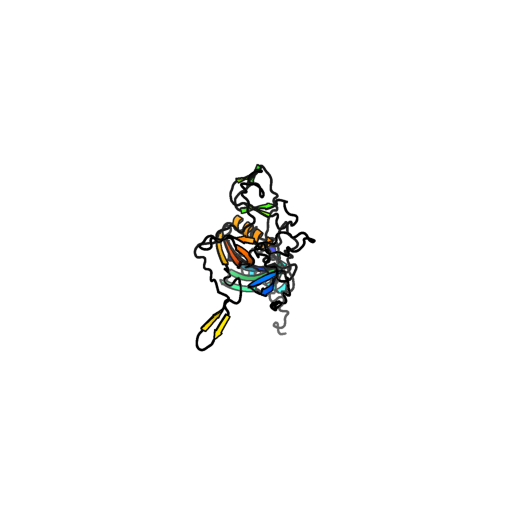12 90 PHE A CA 1
ATOM 717 C C . PHE A 1 90 ? -8.773 5.920 13.220 1.00 87.12 90 PHE A C 1
ATOM 719 O O . PHE A 1 90 ? -8.311 6.451 12.206 1.00 87.12 90 PHE A O 1
ATOM 726 N N . LYS A 1 91 ? -8.034 5.619 14.287 1.00 85.56 91 LYS A N 1
ATOM 727 C CA . LYS A 1 91 ? -6.594 5.824 14.347 1.00 85.56 91 LYS A CA 1
ATOM 728 C C . LYS A 1 91 ? -5.905 4.486 14.465 1.00 85.56 91 LYS A C 1
ATOM 730 O O . LYS A 1 91 ? -6.256 3.657 15.303 1.00 85.56 91 LYS A O 1
ATOM 735 N N . THR A 1 92 ? -4.891 4.300 13.646 1.00 79.19 92 THR A N 1
ATOM 736 C CA . THR A 1 92 ? -3.881 3.285 13.889 1.00 79.19 92 THR A CA 1
ATOM 737 C C . THR A 1 92 ? -2.727 4.016 14.556 1.00 79.19 92 THR A C 1
ATOM 739 O O . THR A 1 92 ? -2.128 4.889 13.946 1.00 79.19 92 THR A O 1
ATOM 742 N N . ASP A 1 93 ? -2.402 3.691 15.804 1.00 69.69 93 ASP A N 1
ATOM 743 C CA . ASP A 1 93 ? -1.303 4.323 16.570 1.00 69.69 93 ASP A CA 1
ATOM 744 C C . ASP A 1 93 ? 0.088 4.144 15.916 1.00 69.69 93 ASP A C 1
ATOM 746 O O . ASP A 1 93 ? 1.120 4.610 16.395 1.00 69.69 93 ASP A O 1
ATOM 750 N N . ASN A 1 94 ? 0.141 3.438 14.785 1.00 67.56 94 ASN A N 1
ATOM 751 C CA . ASN A 1 94 ? 1.321 3.366 13.960 1.00 67.56 94 ASN A CA 1
ATOM 752 C C . ASN A 1 94 ? 1.392 4.588 13.034 1.00 67.56 94 ASN A C 1
ATOM 754 O O . ASN A 1 94 ? 0.475 4.906 12.290 1.00 67.56 94 ASN A O 1
ATOM 758 N N . VAL A 1 95 ? 2.539 5.264 13.031 1.00 77.94 95 VAL A N 1
ATOM 759 C CA . VAL A 1 95 ? 2.854 6.397 12.133 1.00 77.94 95 VAL A CA 1
ATOM 760 C C . VAL A 1 95 ? 3.042 5.923 10.673 1.00 77.94 95 VAL A C 1
ATOM 762 O O . VAL A 1 95 ? 3.986 6.315 9.997 1.00 77.94 95 VAL A O 1
ATOM 765 N N . ILE A 1 96 ? 2.246 4.953 10.227 1.00 89.06 96 ILE A N 1
ATOM 766 C CA . ILE A 1 96 ? 2.272 4.355 8.890 1.00 89.06 96 ILE A CA 1
ATOM 767 C C . ILE A 1 96 ? 1.040 4.812 8.123 1.00 89.06 96 ILE A C 1
ATOM 769 O O . ILE A 1 96 ? 1.159 5.162 6.953 1.00 89.06 96 ILE A O 1
ATOM 773 N N . TYR A 1 97 ? -0.127 4.818 8.767 1.00 91.25 97 TYR A N 1
ATOM 774 C CA . TYR A 1 97 ? -1.374 5.237 8.143 1.00 91.25 97 TYR A CA 1
ATOM 775 C C . TYR A 1 97 ? -1.847 6.571 8.697 1.00 91.25 97 TYR A C 1
ATOM 777 O O . TYR A 1 97 ? -1.548 6.945 9.829 1.00 91.25 97 TYR A O 1
ATOM 785 N N . LYS A 1 98 ? -2.603 7.281 7.866 1.00 90.50 98 LYS A N 1
ATOM 786 C CA . LYS A 1 98 ? -3.323 8.487 8.265 1.00 90.50 98 LYS A CA 1
ATOM 787 C C . LYS A 1 98 ? -4.481 8.161 9.197 1.00 90.50 98 LYS A C 1
ATOM 789 O O . LYS A 1 98 ? -4.948 7.026 9.258 1.00 90.50 98 LYS A O 1
ATOM 794 N N . ASP A 1 99 ? -5.007 9.198 9.836 1.00 89.38 99 ASP A N 1
ATOM 795 C CA . ASP A 1 99 ? -6.357 9.151 10.389 1.00 89.38 99 ASP A CA 1
ATOM 796 C C . ASP A 1 99 ? -7.334 8.980 9.210 1.00 89.38 99 ASP A C 1
ATOM 798 O O . ASP A 1 99 ? -7.468 9.865 8.358 1.00 89.38 99 ASP A O 1
ATOM 802 N N . LEU A 1 100 ? -7.973 7.812 9.127 1.00 90.00 100 LEU A N 1
ATOM 803 C CA . LEU A 1 100 ? -8.837 7.424 8.012 1.00 90.00 100 LEU A CA 1
ATOM 804 C C . LEU A 1 100 ? -10.287 7.319 8.472 1.00 90.00 100 LEU A C 1
ATOM 806 O O . LEU A 1 100 ? -10.565 6.993 9.623 1.00 90.00 100 LEU A O 1
ATOM 810 N N . SER A 1 101 ? -11.212 7.580 7.548 1.00 91.38 101 SER A N 1
ATOM 811 C CA . SER A 1 101 ? -12.642 7.349 7.753 1.00 91.38 101 SER A CA 1
ATOM 812 C C . SER A 1 101 ? -13.063 6.077 7.031 1.00 91.38 101 SER A C 1
ATOM 814 O O . SER A 1 101 ? -12.703 5.891 5.867 1.00 91.38 101 SER A O 1
ATOM 816 N N . GLY A 1 102 ? -13.817 5.215 7.704 1.00 92.56 102 GLY A N 1
ATOM 817 C CA . GLY A 1 102 ? -14.293 3.962 7.127 1.00 92.56 102 GLY A CA 1
ATOM 818 C C . GLY A 1 102 ? -15.590 3.466 7.749 1.00 92.56 102 GLY A C 1
ATOM 819 O O . GLY A 1 102 ? -16.132 4.078 8.671 1.00 92.56 102 GLY A O 1
ATOM 820 N N . TYR A 1 103 ? -16.075 2.347 7.221 1.00 94.06 103 TYR A N 1
ATOM 821 C CA . TYR A 1 103 ? -17.305 1.677 7.633 1.00 94.06 103 TYR A CA 1
ATOM 822 C C . TYR A 1 103 ? -16.982 0.358 8.328 1.00 94.06 103 TYR A C 1
ATOM 824 O O . TYR A 1 103 ? -16.014 -0.312 7.980 1.00 94.06 103 TYR A O 1
ATOM 832 N N . CYS A 1 104 ? -17.793 -0.023 9.310 1.00 91.88 104 CYS A N 1
ATOM 833 C CA . CYS A 1 104 ? -17.651 -1.283 10.032 1.00 91.88 104 CYS A CA 1
ATOM 834 C C . CYS A 1 104 ? -18.914 -2.119 9.833 1.00 91.88 104 CYS A C 1
ATOM 836 O O . CYS A 1 104 ? -19.968 -1.776 10.365 1.00 91.88 104 CYS A O 1
ATOM 838 N N . ASP A 1 105 ? -18.791 -3.243 9.131 1.00 90.06 105 ASP A N 1
ATOM 839 C CA . ASP A 1 105 ? -19.927 -4.136 8.861 1.00 90.06 105 ASP A CA 1
ATOM 840 C C . ASP A 1 105 ? -20.255 -5.058 10.044 1.00 90.06 105 ASP A C 1
ATOM 842 O O . ASP A 1 105 ? -21.347 -5.621 10.127 1.00 90.06 105 ASP A O 1
ATOM 846 N N . GLY A 1 106 ? -19.317 -5.230 10.976 1.00 89.94 106 GLY A N 1
ATOM 847 C CA . GLY A 1 106 ? -19.524 -6.060 12.153 1.00 89.94 106 GLY A CA 1
ATOM 848 C C . GLY A 1 106 ? -18.295 -6.165 13.044 1.00 89.94 106 GLY A C 1
ATOM 849 O O . GLY A 1 106 ? -17.180 -5.823 12.655 1.00 89.94 106 GLY A O 1
ATOM 850 N N . TYR A 1 107 ? -18.518 -6.677 14.250 1.00 92.94 107 TYR A N 1
ATOM 851 C CA . TYR A 1 107 ? -17.477 -6.933 15.237 1.00 92.94 107 TYR A CA 1
ATOM 852 C C . TYR A 1 107 ? -17.732 -8.260 15.956 1.00 92.94 107 TYR A C 1
ATOM 854 O O . TYR A 1 107 ? -18.847 -8.784 15.968 1.00 92.94 107 TYR A O 1
ATOM 862 N N . GLY A 1 108 ? -16.688 -8.805 16.574 1.00 93.31 108 GLY A N 1
ATOM 863 C CA . GLY A 1 108 ? -16.759 -9.982 17.432 1.00 93.31 108 GLY A CA 1
ATOM 864 C C . GLY A 1 108 ? -16.051 -9.727 18.755 1.00 93.31 108 GLY A C 1
ATOM 865 O O . GLY A 1 108 ? -14.956 -9.176 18.769 1.00 93.31 108 GLY A O 1
ATOM 866 N N . ILE A 1 109 ? -16.658 -10.147 19.864 1.00 93.56 109 ILE A N 1
ATOM 867 C CA . ILE A 1 109 ? -16.046 -10.073 21.195 1.00 93.56 109 ILE A CA 1
ATOM 868 C C . ILE A 1 109 ? -15.648 -11.482 21.619 1.00 93.56 109 ILE A C 1
ATOM 870 O O . ILE A 1 109 ? -16.489 -12.375 21.720 1.00 93.56 109 ILE A O 1
ATOM 874 N N . GLN A 1 110 ? -14.364 -11.677 21.889 1.00 93.25 110 GLN A N 1
ATOM 875 C CA . GLN A 1 110 ? -13.838 -12.891 22.487 1.00 93.25 110 GLN A CA 1
ATOM 876 C C . GLN A 1 110 ? -13.587 -12.658 23.977 1.00 93.25 110 GLN A C 1
ATOM 878 O O . GLN A 1 110 ? -12.855 -11.750 24.360 1.00 93.25 110 GLN A O 1
ATOM 883 N N . HIS A 1 111 ? -14.167 -13.510 24.819 1.00 92.50 111 HIS A N 1
ATOM 884 C CA . HIS A 1 111 ? -13.907 -13.528 26.256 1.00 92.50 111 HIS A CA 1
ATOM 885 C C . HIS A 1 111 ? -12.639 -14.351 26.503 1.00 92.50 111 HIS A C 1
ATOM 887 O O . HIS A 1 111 ? -12.674 -15.580 26.413 1.00 92.50 111 HIS A O 1
ATOM 893 N N . VAL A 1 112 ? -11.509 -13.689 26.756 1.00 91.38 112 VAL A N 1
ATOM 894 C CA . VAL A 1 112 ? -10.217 -14.366 26.949 1.00 91.38 112 VAL A CA 1
ATOM 895 C C . VAL A 1 112 ? -10.103 -14.891 28.378 1.00 91.38 112 VAL A C 1
ATOM 897 O O . VAL A 1 112 ? -9.731 -16.044 28.596 1.00 91.38 112 VAL A O 1
ATOM 900 N N . ASN A 1 113 ? -10.451 -14.060 29.359 1.00 90.38 113 ASN A N 1
ATOM 901 C CA . ASN A 1 113 ? -10.579 -14.438 30.765 1.00 90.38 113 ASN A CA 1
ATOM 902 C C . ASN A 1 113 ? -11.624 -13.539 31.456 1.00 90.38 113 ASN A C 1
ATOM 904 O O . ASN A 1 113 ? -12.361 -12.828 30.781 1.00 90.38 113 ASN A O 1
ATOM 908 N N . GLN A 1 114 ? -11.728 -13.597 32.787 1.00 85.56 114 GLN A N 1
ATOM 909 C CA . GLN A 1 114 ? -12.771 -12.873 33.527 1.00 85.56 114 GLN A CA 1
ATOM 910 C C . GLN A 1 114 ? -12.698 -11.343 33.352 1.00 85.56 114 GLN A C 1
ATOM 912 O O . GLN A 1 114 ? -13.742 -10.697 33.314 1.00 85.56 114 GLN A O 1
ATOM 917 N N . ASP A 1 115 ? -11.495 -10.789 33.167 1.00 89.12 115 ASP A N 1
ATOM 918 C CA . ASP A 1 115 ? -11.257 -9.340 33.104 1.00 89.12 115 ASP A CA 1
ATOM 919 C C . ASP A 1 115 ? -10.665 -8.879 31.757 1.00 89.12 115 ASP A C 1
ATOM 921 O O . ASP A 1 115 ? -10.374 -7.696 31.581 1.00 89.12 115 ASP A O 1
ATOM 925 N N . SER A 1 116 ? -10.476 -9.794 30.799 1.00 91.62 116 SER A N 1
ATOM 926 C CA . SER A 1 116 ? -9.817 -9.540 29.514 1.00 91.62 116 SER A CA 1
ATOM 927 C C . SER A 1 116 ? -10.656 -10.036 28.348 1.00 91.62 116 SER A C 1
ATOM 929 O O . SER A 1 116 ? -11.077 -11.197 28.286 1.00 91.62 116 SER A O 1
ATOM 931 N N . TYR A 1 117 ? -10.857 -9.123 27.409 1.00 93.12 117 TYR A N 1
ATOM 932 C CA . TYR A 1 117 ? -11.703 -9.274 26.246 1.00 93.12 117 TYR A CA 1
ATOM 933 C C . TYR A 1 117 ? -10.925 -8.801 25.026 1.00 93.12 117 TYR A C 1
ATOM 935 O O . TYR A 1 117 ? -10.195 -7.812 25.091 1.00 93.12 117 TYR A O 1
ATOM 943 N N . THR A 1 118 ? -11.127 -9.480 23.906 1.00 92.69 118 THR A N 1
ATOM 944 C CA . THR A 1 118 ? -10.570 -9.068 22.620 1.00 92.69 118 THR A CA 1
ATOM 945 C C . THR A 1 118 ? -11.718 -8.727 21.685 1.00 92.69 118 THR A C 1
ATOM 947 O O . THR A 1 118 ? -12.546 -9.587 21.376 1.00 92.69 118 THR A O 1
ATOM 950 N N . VAL A 1 119 ? -11.788 -7.471 21.247 1.00 91.88 119 VAL A N 1
ATOM 951 C CA . VAL A 1 119 ? -12.772 -7.020 20.258 1.00 91.88 119 VAL A CA 1
ATOM 952 C C . VAL A 1 119 ? -12.119 -7.009 18.884 1.00 91.88 119 VAL A C 1
ATOM 954 O O . VAL A 1 119 ? -11.197 -6.239 18.643 1.00 91.88 119 VAL A O 1
ATOM 957 N N . ASN A 1 120 ? -12.608 -7.853 17.983 1.00 93.75 120 ASN A N 1
ATOM 958 C CA . ASN A 1 120 ? -12.163 -7.927 16.597 1.00 93.75 120 ASN A CA 1
ATOM 959 C C . ASN A 1 120 ? -13.154 -7.191 15.697 1.00 93.75 120 ASN A C 1
ATOM 961 O O . ASN A 1 120 ? -14.363 -7.388 15.825 1.00 93.75 120 ASN A O 1
ATOM 965 N N . THR A 1 121 ? -12.660 -6.381 14.770 1.00 92.50 121 THR A N 1
ATOM 966 C CA . THR A 1 121 ? -13.486 -5.661 13.797 1.00 92.50 121 THR A CA 1
ATOM 967 C C . THR A 1 121 ? -12.761 -5.521 12.463 1.00 92.50 121 THR A C 1
ATOM 969 O O . THR A 1 121 ? -11.531 -5.478 12.419 1.00 92.50 121 THR A O 1
ATOM 972 N N . ASN A 1 122 ? -13.533 -5.437 11.381 1.00 94.25 122 ASN A N 1
ATOM 973 C CA . ASN A 1 122 ? -13.030 -5.096 10.059 1.00 94.25 122 ASN A CA 1
ATOM 974 C C . ASN A 1 122 ? -13.571 -3.723 9.662 1.00 94.25 122 ASN A C 1
ATOM 976 O O . ASN A 1 122 ? -14.786 -3.528 9.594 1.00 94.25 122 ASN A O 1
ATOM 980 N N . ILE A 1 123 ? -12.662 -2.788 9.383 1.00 93.50 123 ILE A N 1
ATOM 981 C CA . ILE A 1 123 ? -13.000 -1.450 8.903 1.00 93.50 123 ILE A CA 1
ATOM 982 C C . ILE A 1 123 ? -12.669 -1.346 7.417 1.00 93.50 123 ILE A C 1
ATOM 984 O O . ILE A 1 123 ? -11.531 -1.570 7.000 1.00 93.50 123 ILE A O 1
ATOM 988 N N . PHE A 1 124 ? -13.659 -0.965 6.621 1.00 94.88 124 PHE A N 1
ATOM 989 C CA . PHE A 1 124 ? -13.551 -0.797 5.181 1.00 94.88 124 PHE A CA 1
ATOM 990 C C . PHE A 1 124 ? -13.390 0.680 4.825 1.00 94.88 124 PHE A C 1
ATOM 992 O O . PHE A 1 124 ? -14.223 1.516 5.171 1.00 94.88 124 PHE A O 1
ATOM 999 N N . VAL A 1 125 ? -12.314 0.994 4.107 1.00 94.06 125 VAL A N 1
ATOM 1000 C CA . VAL A 1 125 ? -12.037 2.315 3.537 1.00 94.06 125 VAL A CA 1
ATOM 1001 C C . VAL A 1 125 ? -12.090 2.186 2.018 1.00 94.06 125 VAL A C 1
ATOM 1003 O O . VAL A 1 125 ? -11.095 1.876 1.356 1.00 94.06 125 VAL A O 1
ATOM 1006 N N . ASP A 1 126 ? -13.277 2.384 1.454 1.00 90.94 126 ASP A N 1
ATOM 1007 C CA . ASP A 1 126 ? -13.560 2.246 0.022 1.00 90.94 126 ASP A CA 1
ATOM 1008 C C . ASP A 1 126 ? -13.998 3.551 -0.662 1.00 90.94 126 ASP A C 1
ATOM 1010 O O . ASP A 1 126 ? -14.129 3.603 -1.890 1.00 90.94 126 ASP A O 1
ATOM 1014 N N . GLU A 1 127 ? -14.131 4.630 0.109 1.00 87.94 127 GLU A N 1
ATOM 1015 C CA . GLU A 1 127 ? -14.476 5.964 -0.388 1.00 87.94 127 GLU A CA 1
ATOM 1016 C C . GLU A 1 127 ? -13.265 6.881 -0.644 1.00 87.94 127 GLU A C 1
ATOM 1018 O O . GLU A 1 127 ? -13.428 8.014 -1.097 1.00 87.94 127 GLU A O 1
ATOM 1023 N N . ALA A 1 128 ? -12.037 6.407 -0.409 1.00 86.38 128 ALA A N 1
ATOM 1024 C CA . ALA A 1 128 ? -10.826 7.217 -0.549 1.00 86.38 128 ALA A CA 1
ATOM 1025 C C . ALA A 1 128 ? -10.392 7.395 -2.031 1.00 86.38 128 ALA A C 1
ATOM 1027 O O . ALA A 1 128 ? -10.016 6.417 -2.687 1.00 86.38 128 ALA A O 1
ATOM 1028 N N . PRO A 1 129 ? -10.343 8.632 -2.575 1.00 84.88 129 PRO A N 1
ATOM 1029 C CA . PRO A 1 129 ? -10.066 8.884 -3.994 1.00 84.88 129 PRO A CA 1
ATOM 1030 C C . PRO A 1 129 ? -8.571 8.850 -4.328 1.00 84.88 129 PRO A C 1
ATOM 1032 O O . PRO A 1 129 ? -7.913 9.892 -4.435 1.00 84.88 129 PRO A O 1
ATOM 1035 N N . ASN A 1 130 ? -7.992 7.652 -4.450 1.00 82.69 130 ASN A N 1
ATOM 1036 C CA . ASN A 1 130 ? -6.538 7.468 -4.582 1.00 82.69 130 ASN A CA 1
ATOM 1037 C C . ASN A 1 130 ? -5.945 8.109 -5.850 1.00 82.69 130 ASN A C 1
ATOM 1039 O O . ASN A 1 130 ? -4.752 8.380 -5.893 1.00 82.69 130 ASN A O 1
ATOM 1043 N N . LEU A 1 131 ? -6.760 8.395 -6.869 1.00 79.19 131 LEU A N 1
ATOM 1044 C CA . LEU A 1 131 ? -6.311 8.990 -8.134 1.00 79.19 131 LEU A CA 1
ATOM 1045 C C . LEU A 1 131 ? -6.171 10.521 -8.125 1.00 79.19 131 LEU A C 1
ATOM 1047 O O . LEU A 1 131 ? -5.676 11.073 -9.106 1.00 79.19 131 LEU A O 1
ATOM 1051 N N . PHE A 1 132 ? -6.602 11.221 -7.072 1.00 82.81 132 PHE A N 1
ATOM 1052 C CA . PHE A 1 132 ? -6.514 12.689 -7.009 1.00 82.81 132 PHE A CA 1
ATOM 1053 C C . PHE A 1 132 ? -5.400 13.206 -6.103 1.00 82.81 132 PHE A C 1
ATOM 1055 O O . PHE A 1 132 ? -4.939 14.333 -6.279 1.00 82.81 132 PHE A O 1
ATOM 1062 N N . ASN A 1 133 ? -4.921 12.384 -5.175 1.00 84.94 133 ASN A N 1
ATOM 1063 C CA . ASN A 1 133 ? -3.924 12.791 -4.197 1.00 84.94 133 ASN A CA 1
ATOM 1064 C C . ASN A 1 133 ? -2.550 12.199 -4.520 1.00 84.94 133 ASN A C 1
ATOM 1066 O O . ASN A 1 133 ? -2.057 11.294 -3.850 1.00 84.94 133 ASN A O 1
ATOM 1070 N N . TRP A 1 134 ? -1.934 12.725 -5.576 1.00 83.50 134 TRP A N 1
ATOM 1071 C CA . TRP A 1 134 ? -0.614 12.277 -6.021 1.00 83.50 134 TRP A CA 1
ATOM 1072 C C . TRP A 1 134 ? 0.513 12.672 -5.077 1.00 83.50 134 TRP A C 1
ATOM 1074 O O . TRP A 1 134 ? 1.522 11.982 -5.023 1.00 83.50 134 TRP A O 1
ATOM 1084 N N . LYS A 1 135 ? 0.358 13.794 -4.364 1.00 85.62 135 LYS A N 1
ATOM 1085 C CA . LYS A 1 135 ? 1.440 14.401 -3.585 1.00 85.62 135 LYS A CA 1
ATOM 1086 C C . LYS A 1 135 ? 1.625 13.739 -2.226 1.00 85.62 135 LYS A C 1
ATOM 1088 O O . LYS A 1 135 ? 2.753 13.466 -1.836 1.00 85.62 135 LYS A O 1
ATOM 1093 N N . ASN A 1 136 ? 0.525 13.528 -1.507 1.00 81.19 136 ASN A N 1
ATOM 1094 C CA . ASN A 1 136 ? 0.577 13.102 -0.112 1.00 81.19 136 ASN A CA 1
ATOM 1095 C C . ASN A 1 136 ? 0.109 11.663 0.084 1.00 81.19 136 ASN A C 1
ATOM 1097 O O . ASN A 1 136 ? 0.192 11.191 1.213 1.00 81.19 136 ASN A O 1
ATOM 1101 N N . THR A 1 137 ? -0.394 10.985 -0.956 1.00 87.31 137 THR A N 1
ATOM 1102 C CA . THR A 1 137 ? -1.112 9.699 -0.860 1.00 87.31 137 THR A CA 1
ATOM 1103 C C . THR A 1 137 ? -2.367 9.786 0.029 1.00 87.31 137 THR A C 1
ATOM 1105 O O . THR A 1 137 ? -2.556 10.748 0.780 1.00 87.31 137 THR A O 1
ATOM 1108 N N . ASN A 1 138 ? -3.283 8.832 -0.073 1.00 89.44 138 ASN A N 1
ATOM 1109 C CA . ASN A 1 138 ? -4.518 8.801 0.709 1.00 89.44 138 ASN A CA 1
ATOM 1110 C C . ASN A 1 138 ? -4.425 7.940 1.956 1.00 89.44 138 ASN A C 1
ATOM 1112 O O . ASN A 1 138 ? -4.992 8.332 2.970 1.00 89.44 138 ASN A O 1
ATOM 1116 N N . PHE A 1 139 ? -3.750 6.795 1.887 1.00 91.50 139 PHE A N 1
ATOM 1117 C CA . PHE A 1 139 ? -3.729 5.852 3.003 1.00 91.50 139 PHE A CA 1
ATOM 1118 C C . PHE A 1 139 ? -2.494 6.034 3.881 1.00 91.50 139 PHE A C 1
ATOM 1120 O O . PHE A 1 139 ? -2.604 5.997 5.107 1.00 91.50 139 PHE A O 1
ATOM 1127 N N . ILE A 1 140 ? -1.329 6.233 3.262 1.00 92.12 140 ILE A N 1
ATOM 1128 C CA . ILE A 1 140 ? -0.043 6.263 3.960 1.00 92.12 140 ILE A CA 1
ATOM 1129 C C . ILE A 1 140 ? 0.271 7.661 4.500 1.00 92.12 140 ILE A C 1
ATOM 1131 O O . ILE A 1 140 ? 0.088 8.676 3.824 1.00 92.12 140 ILE A O 1
ATOM 1135 N N . GLU A 1 141 ? 0.782 7.713 5.727 1.00 90.19 141 GLU A N 1
ATOM 1136 C CA . GLU A 1 141 ? 1.361 8.919 6.313 1.00 90.19 141 GLU A CA 1
ATOM 1137 C C . GLU A 1 141 ? 2.789 9.094 5.783 1.00 90.19 141 GLU A C 1
ATOM 1139 O O . GLU A 1 141 ? 3.730 8.453 6.243 1.00 90.19 141 GLU A O 1
ATOM 1144 N N . TYR A 1 142 ? 2.943 9.938 4.761 1.00 88.38 142 TYR A N 1
ATOM 1145 C CA . TYR A 1 142 ? 4.219 10.217 4.105 1.00 88.38 142 TYR A CA 1
ATOM 1146 C C . TYR A 1 142 ? 4.515 11.719 4.088 1.00 88.38 142 TYR A C 1
ATOM 1148 O O . TYR A 1 142 ? 3.677 12.536 3.696 1.00 88.38 142 TYR A O 1
ATOM 1156 N N . THR A 1 143 ? 5.751 12.070 4.445 1.00 89.44 143 THR A N 1
ATOM 1157 C CA . THR A 1 143 ? 6.259 13.441 4.366 1.00 89.44 143 THR A CA 1
ATOM 1158 C C . THR A 1 143 ? 6.842 13.712 2.986 1.00 89.44 143 THR A C 1
ATOM 1160 O O . THR A 1 143 ? 7.939 13.259 2.666 1.00 89.44 143 THR A O 1
ATOM 1163 N N . TYR A 1 144 ? 6.134 14.513 2.189 1.00 91.12 144 TYR A N 1
ATOM 1164 C CA . TYR A 1 144 ? 6.617 14.973 0.888 1.00 91.12 144 TYR A CA 1
ATOM 1165 C C . TYR A 1 144 ? 7.974 15.682 1.003 1.00 91.12 144 TYR A C 1
ATOM 1167 O O . TYR A 1 144 ? 8.098 16.696 1.696 1.00 91.12 144 TYR A O 1
ATOM 1175 N N . LYS A 1 145 ? 8.973 15.171 0.277 1.00 92.88 145 LYS A N 1
ATOM 1176 C CA . LYS A 1 145 ? 10.331 15.722 0.221 1.00 92.88 145 LYS A CA 1
ATOM 1177 C C . LYS A 1 145 ? 10.754 15.912 -1.233 1.00 92.88 145 LYS A C 1
ATOM 1179 O O . LYS A 1 145 ? 10.703 14.976 -2.026 1.00 92.88 145 LYS A O 1
ATOM 1184 N N . GLU A 1 146 ? 11.188 17.117 -1.584 1.00 94.31 146 GLU A N 1
ATOM 1185 C CA . GLU A 1 146 ? 11.803 17.373 -2.890 1.00 94.31 146 GLU A CA 1
ATOM 1186 C C . GLU A 1 146 ? 13.283 16.998 -2.860 1.00 94.31 146 GLU A C 1
ATOM 1188 O O . GLU A 1 146 ? 13.936 17.022 -1.811 1.00 94.31 146 GLU A O 1
ATOM 1193 N N . TRP A 1 147 ? 13.807 16.606 -4.016 1.00 93.75 147 TRP A N 1
ATOM 1194 C CA . TRP A 1 147 ? 15.235 16.374 -4.160 1.00 93.75 147 TRP A CA 1
ATOM 1195 C C . TRP A 1 147 ? 16.012 17.689 -4.097 1.00 93.75 147 TRP A C 1
ATOM 1197 O O . TRP A 1 147 ? 15.668 18.651 -4.787 1.00 93.75 147 TRP A O 1
ATOM 1207 N N . SER A 1 148 ? 17.097 17.680 -3.332 1.00 94.31 148 SER A N 1
ATOM 1208 C CA . SER A 1 148 ? 18.023 18.798 -3.181 1.00 94.31 148 SER A CA 1
ATOM 1209 C C . SER A 1 148 ? 19.457 18.294 -3.285 1.00 94.31 148 SER A C 1
ATOM 1211 O O . SER A 1 148 ? 19.740 17.165 -2.896 1.00 94.31 148 SER A O 1
ATOM 1213 N N . ASP A 1 149 ? 20.347 19.136 -3.805 1.00 93.00 149 ASP A N 1
ATOM 1214 C CA . ASP A 1 149 ? 21.785 18.868 -3.914 1.00 93.00 149 ASP A CA 1
ATOM 1215 C C . ASP A 1 149 ? 22.495 19.118 -2.571 1.00 93.00 149 ASP A C 1
ATOM 1217 O O . ASP A 1 149 ? 22.154 20.065 -1.861 1.00 93.00 149 ASP A O 1
ATOM 1221 N N . GLY A 1 150 ? 23.488 18.295 -2.219 1.00 93.25 150 GLY A N 1
ATOM 1222 C CA . GLY A 1 150 ? 24.251 18.416 -0.970 1.00 93.25 150 GLY A CA 1
ATOM 1223 C C . GLY A 1 150 ? 23.568 17.854 0.286 1.00 93.25 150 GLY A C 1
ATOM 1224 O O . GLY A 1 150 ? 24.170 17.859 1.358 1.00 93.25 150 GLY A O 1
ATOM 1225 N N . GLU A 1 151 ? 22.350 17.326 0.166 1.00 94.50 151 GLU A N 1
ATOM 1226 C CA . GLU A 1 151 ? 21.631 16.632 1.238 1.00 94.50 151 GLU A CA 1
ATOM 1227 C C . GLU A 1 151 ? 22.086 15.174 1.377 1.00 94.50 151 GLU A C 1
ATOM 1229 O O . GLU A 1 151 ? 22.444 14.522 0.390 1.00 94.50 151 GLU A O 1
ATOM 1234 N N . THR A 1 152 ? 22.032 14.643 2.601 1.00 95.56 152 THR A N 1
ATOM 1235 C CA . THR A 1 152 ? 22.261 13.213 2.855 1.00 95.56 152 THR A CA 1
ATOM 1236 C C . THR A 1 152 ? 20.942 12.463 2.729 1.00 95.56 152 THR A C 1
ATOM 1238 O O . THR A 1 152 ? 19.947 12.839 3.353 1.00 95.56 152 THR A O 1
ATOM 1241 N N . TYR A 1 153 ? 20.949 11.413 1.915 1.00 95.00 153 TYR A N 1
ATOM 1242 C CA . TYR A 1 153 ? 19.828 10.502 1.753 1.00 95.00 153 TYR A CA 1
ATOM 1243 C C . TYR A 1 153 ? 20.249 9.106 2.178 1.00 95.00 153 TYR A C 1
ATOM 1245 O O . TYR A 1 153 ? 21.354 8.647 1.884 1.00 95.00 153 TYR A O 1
ATOM 1253 N N . GLU A 1 154 ? 19.341 8.437 2.861 1.00 95.25 154 GLU A N 1
ATOM 1254 C CA . GLU A 1 154 ? 19.492 7.058 3.295 1.00 95.25 154 GLU A CA 1
ATOM 1255 C C . GLU A 1 154 ? 18.703 6.136 2.361 1.00 95.25 154 GLU A C 1
ATOM 1257 O O . GLU A 1 154 ? 17.783 6.567 1.656 1.00 95.25 154 GLU A O 1
ATOM 1262 N N . GLN A 1 155 ? 19.029 4.847 2.373 1.00 93.94 155 GLN A N 1
ATOM 1263 C CA . GLN A 1 155 ? 18.251 3.827 1.684 1.00 93.94 155 GLN A CA 1
ATOM 1264 C C . GLN A 1 155 ? 16.763 3.920 2.064 1.00 93.94 155 GLN A C 1
ATOM 1266 O O . GLN A 1 155 ? 16.406 4.252 3.200 1.00 93.94 155 GLN A O 1
ATOM 1271 N N . ASP A 1 156 ? 15.902 3.641 1.084 1.00 94.00 156 ASP A N 1
ATOM 1272 C CA . ASP A 1 156 ? 14.445 3.726 1.191 1.00 94.00 156 ASP A CA 1
ATOM 1273 C C . ASP A 1 156 ? 13.896 5.148 1.407 1.00 94.00 156 ASP A C 1
ATOM 1275 O O . ASP A 1 156 ? 12.701 5.303 1.641 1.00 94.00 156 ASP A O 1
ATOM 1279 N N . ASP A 1 157 ? 14.697 6.208 1.268 1.00 94.69 157 ASP A N 1
ATOM 1280 C CA . ASP A 1 157 ? 14.152 7.567 1.177 1.00 94.69 157 ASP A CA 1
ATOM 1281 C C . ASP A 1 157 ? 13.332 7.754 -0.111 1.00 94.69 157 ASP A C 1
ATOM 1283 O O . ASP A 1 157 ? 13.731 7.335 -1.203 1.00 94.69 157 ASP A O 1
ATOM 1287 N N . VAL A 1 158 ? 12.188 8.433 0.012 1.00 94.12 158 VAL A N 1
ATOM 1288 C CA . VAL A 1 158 ? 11.324 8.811 -1.114 1.00 94.12 158 VAL A CA 1
ATOM 1289 C C . VAL A 1 158 ? 11.471 10.299 -1.382 1.00 94.12 158 VAL A C 1
ATOM 1291 O O . VAL A 1 158 ? 11.271 11.125 -0.486 1.00 94.12 158 VAL A O 1
ATOM 1294 N N . ILE A 1 159 ? 11.751 10.639 -2.635 1.00 94.38 159 ILE A N 1
ATOM 1295 C CA . ILE A 1 159 ? 11.841 12.023 -3.098 1.00 94.38 159 ILE A CA 1
ATOM 1296 C C . ILE A 1 159 ? 10.897 12.276 -4.269 1.00 94.38 159 ILE A C 1
ATOM 1298 O O . ILE A 1 159 ? 10.523 11.367 -5.017 1.00 94.38 159 ILE A O 1
ATOM 1302 N N . TYR A 1 160 ? 10.616 13.552 -4.482 1.00 94.25 160 TYR A N 1
ATOM 1303 C CA . TYR A 1 160 ? 10.023 14.070 -5.698 1.00 94.25 160 TYR A CA 1
ATOM 1304 C C . TYR A 1 160 ? 11.061 14.854 -6.510 1.00 94.25 160 TYR A C 1
ATOM 1306 O O . TYR A 1 160 ? 11.734 15.745 -5.985 1.00 94.25 160 TYR A O 1
ATOM 1314 N N . TYR A 1 161 ? 11.174 14.544 -7.801 1.00 91.31 161 TYR A N 1
ATOM 1315 C CA . TYR A 1 161 ? 12.025 15.257 -8.751 1.00 91.31 161 TYR A CA 1
ATOM 1316 C C . TYR A 1 161 ? 11.238 15.565 -10.023 1.00 91.31 161 TYR A C 1
ATOM 1318 O O . TYR A 1 161 ? 10.865 14.671 -10.779 1.00 91.31 161 TYR A O 1
ATOM 1326 N N . ASN A 1 162 ? 10.962 16.849 -10.247 1.00 89.25 162 ASN A N 1
ATOM 1327 C CA . ASN A 1 162 ? 10.075 17.297 -11.312 1.00 89.25 162 ASN A CA 1
ATOM 1328 C C . ASN A 1 162 ? 10.748 17.231 -12.694 1.00 89.25 162 ASN A C 1
ATOM 1330 O O . ASN A 1 162 ? 11.381 18.198 -13.119 1.00 89.25 162 ASN A O 1
ATOM 1334 N N . ASN A 1 163 ? 10.614 16.103 -13.394 1.00 84.94 163 ASN A N 1
ATOM 1335 C CA . ASN A 1 163 ? 11.208 15.900 -14.721 1.00 84.94 163 ASN A CA 1
ATOM 1336 C C . ASN A 1 163 ? 10.243 15.349 -15.788 1.00 84.94 163 ASN A C 1
ATOM 1338 O O . ASN A 1 163 ? 10.618 15.282 -16.959 1.00 84.94 163 ASN A O 1
ATOM 1342 N N . SER A 1 164 ? 9.015 14.989 -15.413 1.00 83.38 164 SER A N 1
ATOM 1343 C CA . SER A 1 164 ? 7.925 14.568 -16.296 1.00 83.38 164 SER A CA 1
ATOM 1344 C C . SER A 1 164 ? 6.701 15.470 -16.125 1.00 83.38 164 SER A C 1
ATOM 1346 O O . SER A 1 164 ? 6.429 15.981 -15.038 1.00 83.38 164 SER A O 1
ATOM 1348 N N . GLU A 1 165 ? 5.916 15.617 -17.196 1.00 83.62 165 GLU A N 1
ATOM 1349 C CA . GLU A 1 165 ? 4.604 16.285 -17.165 1.00 83.62 165 GLU A CA 1
ATOM 1350 C C . GLU A 1 165 ? 3.602 15.535 -16.272 1.00 83.62 165 GLU A C 1
ATOM 1352 O O . GLU A 1 165 ? 2.702 16.135 -15.681 1.00 83.62 165 GLU A O 1
ATOM 1357 N N . ILE A 1 166 ? 3.763 14.212 -16.153 1.00 82.69 166 ILE A N 1
ATOM 1358 C CA . ILE A 1 166 ? 2.938 13.379 -15.281 1.00 82.69 166 ILE A CA 1
ATOM 1359 C C . ILE A 1 166 ? 3.559 13.376 -13.888 1.00 82.69 166 ILE A C 1
ATOM 1361 O O . ILE A 1 166 ? 4.544 12.690 -13.631 1.00 82.69 166 ILE A O 1
ATOM 1365 N N . GLN A 1 167 ? 2.917 14.092 -12.966 1.00 86.81 167 GLN A N 1
ATOM 1366 C CA . GLN A 1 167 ? 3.353 14.236 -11.569 1.00 86.81 167 GLN A CA 1
ATOM 1367 C C . GLN A 1 167 ? 3.586 1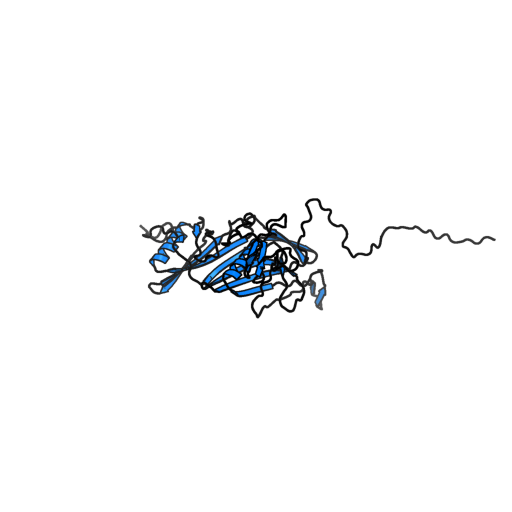2.892 -10.863 1.00 86.81 167 GLN A C 1
ATOM 1369 O O . GLN A 1 167 ? 4.488 12.750 -10.046 1.00 86.81 167 GLN A O 1
ATOM 1374 N N . TRP A 1 168 ? 2.802 11.875 -11.208 1.00 83.44 168 TRP A N 1
ATOM 1375 C CA . TRP A 1 168 ? 2.925 10.538 -10.637 1.00 83.44 168 TRP A CA 1
ATOM 1376 C C . TRP A 1 168 ? 4.213 9.797 -11.017 1.00 83.44 168 TRP A C 1
ATOM 1378 O O . TRP A 1 168 ? 4.611 8.873 -10.313 1.00 83.44 168 TRP A O 1
ATOM 1388 N N . ASP A 1 169 ? 4.855 10.191 -12.115 1.00 84.88 169 ASP A N 1
ATOM 1389 C CA . ASP A 1 169 ? 6.089 9.579 -12.607 1.00 84.88 169 ASP A CA 1
ATOM 1390 C C . ASP A 1 169 ? 7.337 10.322 -12.110 1.00 84.88 169 ASP A C 1
ATOM 1392 O O . ASP A 1 169 ? 8.439 10.012 -12.540 1.00 84.88 169 ASP A O 1
ATOM 1396 N N . ASN A 1 170 ? 7.182 11.285 -11.199 1.00 90.69 170 ASN A N 1
ATOM 1397 C CA . ASN A 1 170 ? 8.274 12.110 -10.672 1.00 90.69 170 ASN A CA 1
ATOM 1398 C C . ASN A 1 170 ? 8.760 11.656 -9.286 1.00 90.69 170 ASN A C 1
ATOM 1400 O O . ASN A 1 170 ? 9.608 12.310 -8.681 1.00 90.69 170 ASN A O 1
ATOM 1404 N N . PHE A 1 171 ? 8.224 10.551 -8.763 1.00 92.88 171 PHE A N 1
ATOM 1405 C CA . PHE A 1 171 ? 8.698 9.962 -7.514 1.00 92.88 171 PHE A CA 1
ATOM 1406 C C . PHE A 1 171 ? 9.845 8.989 -7.762 1.00 92.88 171 PHE A C 1
ATOM 1408 O O . PHE A 1 171 ? 9.794 8.162 -8.682 1.00 92.88 171 PHE A O 1
ATOM 1415 N N . TYR A 1 172 ? 10.853 9.081 -6.902 1.00 93.19 172 TYR A N 1
ATOM 1416 C CA . TYR A 1 172 ? 12.058 8.268 -6.939 1.00 93.19 172 TYR A CA 1
ATOM 1417 C C . TYR A 1 172 ? 12.372 7.706 -5.555 1.00 93.19 172 TYR A C 1
ATOM 1419 O O . TYR A 1 172 ? 12.096 8.337 -4.534 1.00 93.19 172 TYR A O 1
ATOM 1427 N N . TYR A 1 173 ? 12.972 6.520 -5.550 1.00 94.00 173 TYR A N 1
ATOM 1428 C CA . TYR A 1 173 ? 13.267 5.741 -4.354 1.00 94.00 173 TYR A CA 1
ATOM 1429 C C . TYR A 1 173 ? 14.776 5.531 -4.239 1.00 94.00 173 TYR A C 1
ATOM 1431 O O . TYR A 1 173 ? 15.407 5.071 -5.195 1.00 94.00 173 TYR A O 1
ATOM 1439 N N . CYS A 1 174 ? 15.348 5.895 -3.095 1.00 93.69 174 CYS A N 1
ATOM 1440 C CA . CYS A 1 174 ? 16.781 5.822 -2.834 1.00 93.69 174 CYS A CA 1
ATOM 1441 C C . CYS A 1 174 ? 17.235 4.368 -2.681 1.00 93.69 174 CYS A C 1
ATOM 1443 O O . CYS A 1 174 ? 16.748 3.660 -1.801 1.00 93.69 174 CYS A O 1
ATOM 1445 N N . THR A 1 175 ? 18.184 3.921 -3.502 1.00 91.75 175 THR A N 1
ATOM 1446 C CA . THR A 1 175 ? 18.656 2.526 -3.479 1.00 91.75 175 THR A CA 1
ATOM 1447 C C . THR A 1 175 ? 19.799 2.275 -2.495 1.00 91.75 175 THR A C 1
ATOM 1449 O O . THR A 1 175 ? 20.203 1.128 -2.326 1.00 91.75 175 THR A O 1
ATOM 1452 N N . GLY A 1 176 ? 20.355 3.318 -1.875 1.00 90.94 176 GLY A N 1
ATOM 1453 C CA . GLY A 1 176 ? 21.456 3.197 -0.922 1.00 90.94 176 GLY A CA 1
ATOM 1454 C C . GLY A 1 176 ? 21.944 4.547 -0.405 1.00 90.94 176 GLY A C 1
ATOM 1455 O O . GLY A 1 176 ? 21.745 5.573 -1.055 1.00 90.94 176 GLY A O 1
ATOM 1456 N N . ASP A 1 177 ? 22.607 4.530 0.747 1.00 94.50 177 ASP A N 1
ATOM 1457 C CA . ASP A 1 177 ? 23.054 5.737 1.443 1.00 94.50 177 ASP A CA 1
ATOM 1458 C C . ASP A 1 177 ? 24.062 6.541 0.614 1.00 94.50 177 ASP A C 1
ATOM 1460 O O . ASP A 1 177 ? 25.066 6.011 0.127 1.00 94.50 177 ASP A O 1
ATOM 1464 N N . HIS A 1 178 ? 23.810 7.840 0.459 1.00 92.88 178 HIS A N 1
ATOM 1465 C CA . HIS A 1 178 ? 24.703 8.734 -0.267 1.00 92.88 178 HIS A CA 1
ATOM 1466 C C . HIS A 1 178 ? 24.488 10.206 0.097 1.00 92.88 178 HIS A C 1
ATOM 1468 O O . HIS A 1 178 ? 23.439 10.619 0.590 1.00 92.88 178 HIS A O 1
ATOM 1474 N N . VAL A 1 179 ? 25.487 11.027 -0.225 1.00 95.00 179 VAL A N 1
ATOM 1475 C CA . VAL A 1 179 ? 25.321 12.481 -0.304 1.00 95.00 179 VAL A CA 1
ATOM 1476 C C . VAL A 1 179 ? 24.941 12.831 -1.737 1.00 95.00 179 VAL A C 1
ATOM 1478 O O . VAL A 1 179 ? 25.584 12.388 -2.696 1.00 95.00 179 VAL A O 1
ATOM 1481 N N . SER A 1 180 ? 23.858 13.581 -1.892 1.00 92.25 180 SER A N 1
ATOM 1482 C CA . SER A 1 180 ? 23.347 13.999 -3.193 1.00 92.25 180 SER A CA 1
ATOM 1483 C C . SER A 1 180 ? 24.295 14.970 -3.894 1.00 92.25 180 SER A C 1
ATOM 1485 O O . SER A 1 180 ? 24.904 15.854 -3.296 1.00 92.25 180 SER A O 1
ATOM 1487 N N . SER A 1 181 ? 24.424 14.755 -5.194 1.00 92.00 181 SER A N 1
ATOM 1488 C CA . SER A 1 181 ? 25.208 15.529 -6.144 1.00 92.00 181 SER A CA 1
ATOM 1489 C C . SER A 1 181 ? 24.467 15.536 -7.487 1.00 92.00 181 SER A C 1
ATOM 1491 O O . SER A 1 181 ? 23.667 14.641 -7.779 1.00 92.00 181 SER A O 1
ATOM 1493 N N . ALA A 1 182 ? 24.815 16.442 -8.397 1.00 87.50 182 ALA A N 1
ATOM 1494 C CA . ALA A 1 182 ? 24.298 16.389 -9.768 1.00 87.50 182 ALA A CA 1
ATOM 1495 C C . ALA A 1 182 ? 24.546 15.029 -10.472 1.00 87.50 182 ALA A C 1
ATOM 1497 O O . ALA A 1 182 ? 23.730 14.592 -11.286 1.00 87.50 182 ALA A O 1
ATOM 1498 N N . SER A 1 183 ? 25.646 14.333 -10.148 1.00 88.88 183 SER A N 1
ATOM 1499 C CA . SER A 1 183 ? 26.053 13.079 -10.808 1.00 88.88 183 SER A CA 1
ATOM 1500 C C . SER A 1 183 ? 25.205 11.858 -10.430 1.00 88.88 183 SER A C 1
ATOM 1502 O O . SER A 1 183 ? 24.963 10.998 -11.280 1.00 88.88 183 SER A O 1
ATOM 1504 N N . ASN A 1 184 ? 24.734 11.811 -9.180 1.00 87.62 184 ASN A N 1
ATOM 1505 C CA . ASN A 1 184 ? 23.884 10.752 -8.627 1.00 87.62 184 ASN A CA 1
ATOM 1506 C C . ASN A 1 184 ? 22.431 11.206 -8.435 1.00 87.62 184 ASN A C 1
ATOM 1508 O O . ASN A 1 184 ? 21.660 10.524 -7.765 1.00 87.62 184 ASN A O 1
ATOM 1512 N N . SER A 1 185 ? 22.053 12.331 -9.047 1.00 89.56 185 SER A N 1
ATOM 1513 C CA . SER A 1 185 ? 20.671 12.798 -9.129 1.00 89.56 185 SER A CA 1
ATOM 1514 C C . SER A 1 185 ? 19.756 11.758 -9.808 1.00 89.56 185 SER A C 1
ATOM 1516 O O . SER A 1 185 ? 20.243 10.831 -10.470 1.00 89.56 185 SER A O 1
ATOM 1518 N N . PRO A 1 186 ? 18.423 11.890 -9.702 1.00 88.62 186 PRO A N 1
ATOM 1519 C CA . PRO A 1 186 ? 17.470 10.967 -10.332 1.00 88.62 186 PRO A CA 1
ATOM 1520 C C . PRO A 1 186 ? 17.642 10.777 -11.845 1.00 88.62 186 PRO A C 1
ATOM 1522 O O . PRO A 1 186 ? 17.276 9.742 -12.395 1.00 88.62 186 PRO A O 1
ATOM 1525 N N . THR A 1 187 ? 18.217 11.768 -12.526 1.00 87.56 187 THR A N 1
ATOM 1526 C CA . THR A 1 187 ? 18.512 11.749 -13.968 1.00 87.56 187 THR A CA 1
ATOM 1527 C C . THR A 1 187 ? 20.011 11.666 -14.274 1.00 87.56 187 THR A C 1
ATOM 1529 O O . THR A 1 187 ? 20.406 11.695 -15.440 1.00 87.56 187 THR A O 1
ATOM 1532 N N . GLY A 1 188 ? 20.852 11.568 -13.241 1.00 82.69 188 GLY A N 1
ATOM 1533 C CA . GLY A 1 188 ? 22.303 11.508 -13.348 1.00 82.69 188 GLY A CA 1
ATOM 1534 C C . GLY A 1 188 ? 22.812 10.175 -13.902 1.00 82.69 188 GLY A C 1
ATOM 1535 O O . GLY A 1 188 ? 22.155 9.139 -13.812 1.00 82.69 188 GLY A O 1
ATOM 1536 N N . ALA A 1 189 ? 24.021 10.188 -14.467 1.00 80.94 189 ALA A N 1
ATOM 1537 C CA . ALA A 1 189 ? 24.634 8.998 -15.065 1.00 80.94 189 ALA A CA 1
ATOM 1538 C C . ALA A 1 189 ? 24.951 7.892 -14.040 1.00 80.94 189 ALA A C 1
ATOM 1540 O O . ALA A 1 189 ? 24.938 6.714 -14.392 1.00 80.94 189 ALA A O 1
ATOM 1541 N N . SER A 1 190 ? 25.204 8.269 -12.783 1.00 86.81 190 SER A N 1
ATOM 1542 C CA . SER A 1 190 ? 25.471 7.360 -11.662 1.00 86.81 190 SER A CA 1
ATOM 1543 C C . SER A 1 190 ? 24.342 7.443 -10.638 1.00 86.81 190 SER A C 1
ATOM 1545 O O . SER A 1 190 ? 24.589 7.624 -9.446 1.00 86.81 190 SER A O 1
ATOM 1547 N N . THR A 1 191 ? 23.098 7.413 -11.120 1.00 88.31 191 THR A N 1
ATOM 1548 C CA . THR A 1 191 ? 21.916 7.606 -10.278 1.00 88.31 191 THR A CA 1
ATOM 1549 C C . THR A 1 191 ? 21.858 6.596 -9.130 1.00 88.31 191 THR A C 1
ATOM 1551 O O . THR A 1 191 ? 22.023 5.393 -9.332 1.00 88.31 191 THR A O 1
ATOM 1554 N N . ALA A 1 192 ? 21.619 7.102 -7.921 1.00 89.31 192 ALA A N 1
ATOM 1555 C CA . ALA A 1 192 ? 21.347 6.300 -6.726 1.00 89.31 192 ALA A CA 1
ATOM 1556 C C . ALA A 1 192 ? 19.833 6.139 -6.479 1.00 89.31 192 ALA A C 1
ATOM 1558 O O . ALA A 1 192 ? 19.392 5.849 -5.366 1.00 89.31 192 ALA A O 1
ATOM 1559 N N . TRP A 1 193 ? 19.031 6.378 -7.520 1.00 91.25 193 TRP A N 1
ATOM 1560 C CA . TRP A 1 193 ? 17.582 6.463 -7.447 1.00 91.25 193 TRP A CA 1
ATOM 1561 C C . TRP A 1 193 ? 16.936 5.517 -8.448 1.00 91.25 193 TRP A C 1
ATOM 1563 O O . TRP A 1 193 ? 17.377 5.385 -9.589 1.00 91.25 193 TRP A O 1
ATOM 1573 N N . SER A 1 194 ? 15.842 4.888 -8.034 1.00 91.00 194 SER A N 1
ATOM 1574 C CA . SER A 1 194 ? 15.070 3.980 -8.873 1.00 91.00 194 SER A CA 1
ATOM 1575 C C . SER A 1 194 ? 13.600 4.379 -8.918 1.00 91.00 194 SER A C 1
ATOM 1577 O O . SER A 1 194 ? 13.068 4.969 -7.982 1.00 91.00 194 SER A O 1
ATOM 1579 N N . GLN A 1 195 ? 12.936 4.028 -10.017 1.00 90.25 195 GLN A N 1
ATOM 1580 C CA . GLN A 1 195 ? 11.470 4.036 -10.156 1.00 90.25 195 GLN A CA 1
ATOM 1581 C C . GLN A 1 195 ? 10.913 2.623 -10.366 1.00 90.25 195 GLN A C 1
ATOM 1583 O O . GLN A 1 195 ? 9.721 2.430 -10.626 1.00 90.25 195 GLN A O 1
ATOM 1588 N N . GLU A 1 196 ? 11.800 1.635 -10.316 1.00 91.12 196 GLU A N 1
ATOM 1589 C CA . GLU A 1 196 ? 11.501 0.222 -10.447 1.00 91.12 196 GLU A CA 1
ATOM 1590 C C . GLU A 1 196 ? 11.283 -0.376 -9.060 1.00 91.12 196 GLU A C 1
ATOM 1592 O O . GLU A 1 196 ? 11.779 0.139 -8.057 1.00 91.12 196 GLU A O 1
ATOM 1597 N N . PHE A 1 197 ? 10.554 -1.486 -8.997 1.00 91.00 197 PHE A N 1
ATOM 1598 C CA . PHE A 1 197 ? 10.421 -2.219 -7.746 1.00 91.00 197 PHE A CA 1
ATOM 1599 C C . PHE A 1 197 ? 11.717 -3.009 -7.519 1.00 91.00 197 PHE A C 1
ATOM 1601 O O . PHE A 1 197 ? 11.930 -4.034 -8.169 1.00 91.00 197 PHE A O 1
ATOM 1608 N N . TYR A 1 198 ? 12.612 -2.505 -6.667 1.00 90.31 198 TYR A N 1
ATOM 1609 C CA . TYR A 1 198 ? 13.975 -3.039 -6.518 1.00 90.31 198 TYR A CA 1
ATOM 1610 C C . TYR A 1 198 ? 14.173 -3.927 -5.279 1.00 90.31 198 TYR A C 1
ATOM 1612 O O . TYR A 1 198 ? 15.211 -4.579 -5.161 1.00 90.31 198 TYR A O 1
ATOM 1620 N N . TRP A 1 199 ? 13.193 -3.986 -4.372 1.00 91.75 199 TRP A N 1
ATOM 1621 C CA . TRP A 1 199 ? 13.271 -4.813 -3.167 1.00 91.75 199 TRP A CA 1
ATOM 1622 C C . TRP A 1 199 ? 13.311 -6.306 -3.492 1.00 91.75 199 TRP A C 1
ATOM 1624 O O . TRP A 1 199 ? 12.617 -6.792 -4.392 1.00 91.75 199 TRP A O 1
ATOM 1634 N N . GLN A 1 200 ? 14.115 -7.034 -2.720 1.00 88.56 200 GLN A N 1
ATOM 1635 C CA . GLN A 1 200 ? 14.253 -8.480 -2.835 1.00 88.56 200 GLN A CA 1
ATOM 1636 C C . GLN A 1 200 ? 13.319 -9.173 -1.837 1.00 88.56 200 GLN A C 1
ATOM 1638 O O . GLN A 1 200 ? 13.322 -8.793 -0.667 1.00 88.56 200 GLN A O 1
ATOM 1643 N N . PRO A 1 201 ? 12.509 -10.145 -2.287 1.00 89.00 201 PRO A N 1
ATOM 1644 C CA . PRO A 1 201 ? 11.622 -10.896 -1.413 1.00 89.00 201 PRO A CA 1
ATOM 1645 C C . PRO A 1 201 ? 12.406 -11.896 -0.561 1.00 89.00 201 PRO A C 1
ATOM 1647 O O . PRO A 1 201 ? 13.579 -12.177 -0.826 1.00 89.00 201 PRO A O 1
ATOM 1650 N N . ASP A 1 202 ? 11.723 -12.492 0.409 1.00 87.81 202 ASP A N 1
ATOM 1651 C CA . ASP A 1 202 ? 12.299 -13.539 1.241 1.00 87.81 202 ASP A CA 1
ATOM 1652 C C . ASP A 1 202 ? 12.660 -14.802 0.444 1.00 87.81 202 ASP A C 1
ATOM 1654 O O . ASP A 1 202 ? 12.153 -15.092 -0.649 1.00 87.81 202 ASP A O 1
ATOM 1658 N N . VAL A 1 203 ? 13.538 -15.611 1.040 1.00 78.19 203 VAL A N 1
ATOM 1659 C CA . VAL A 1 203 ? 13.901 -16.931 0.518 1.00 78.19 203 VAL A CA 1
ATOM 1660 C C . VAL A 1 203 ? 12.691 -17.881 0.530 1.00 78.19 203 VAL A C 1
ATOM 1662 O O . VAL A 1 203 ? 11.827 -17.792 1.397 1.00 78.19 203 VAL A O 1
ATOM 1665 N N . ASN A 1 204 ? 12.664 -18.844 -0.401 1.00 78.44 204 ASN A N 1
ATOM 1666 C CA . ASN A 1 204 ? 11.557 -19.794 -0.654 1.00 78.44 204 ASN A CA 1
ATOM 1667 C C . ASN A 1 204 ? 10.380 -19.263 -1.490 1.00 78.44 204 ASN A C 1
ATOM 1669 O O . ASN A 1 204 ? 9.268 -19.787 -1.414 1.00 78.44 204 ASN A O 1
ATOM 1673 N N . MET A 1 205 ? 10.637 -18.292 -2.363 1.00 74.38 205 MET A N 1
ATOM 1674 C CA . MET A 1 205 ? 9.700 -17.910 -3.418 1.00 74.38 205 MET A CA 1
ATOM 1675 C C . MET A 1 205 ? 9.327 -19.115 -4.303 1.00 74.38 205 MET A C 1
ATOM 1677 O O . MET A 1 205 ? 10.196 -19.787 -4.863 1.00 74.38 205 MET A O 1
ATOM 1681 N N . GLN A 1 206 ? 8.026 -19.349 -4.480 1.00 74.00 206 GLN A N 1
ATOM 1682 C CA . GLN A 1 206 ? 7.486 -20.302 -5.449 1.00 74.00 206 GLN A CA 1
ATOM 1683 C C . GLN A 1 206 ? 6.670 -19.554 -6.501 1.00 74.00 206 GLN A C 1
ATOM 1685 O O . GLN A 1 206 ? 5.846 -18.704 -6.174 1.00 74.00 206 GLN A O 1
ATOM 1690 N N . ASN A 1 207 ? 6.871 -19.889 -7.774 1.00 78.25 207 ASN A N 1
ATOM 1691 C CA . ASN A 1 207 ? 6.074 -19.358 -8.872 1.00 78.25 207 ASN A CA 1
ATOM 1692 C C . ASN A 1 207 ? 5.610 -20.503 -9.777 1.00 78.25 207 ASN A C 1
ATOM 1694 O O . ASN A 1 207 ? 6.389 -21.386 -10.134 1.00 78.25 207 ASN A O 1
ATOM 1698 N N . ASN A 1 208 ? 4.332 -20.489 -10.154 1.00 80.81 208 ASN A N 1
ATOM 1699 C CA . ASN A 1 208 ? 3.752 -21.498 -11.034 1.00 80.81 208 ASN A CA 1
ATOM 1700 C C . ASN A 1 208 ? 3.400 -20.871 -12.387 1.00 80.81 208 ASN A C 1
ATOM 1702 O O . ASN A 1 208 ? 2.546 -19.989 -12.472 1.00 80.81 208 ASN A O 1
ATOM 1706 N N . VAL A 1 209 ? 4.073 -21.326 -13.443 1.00 84.00 209 VAL A N 1
ATOM 1707 C CA . VAL A 1 209 ? 3.868 -20.845 -14.812 1.00 84.00 209 VAL A CA 1
ATOM 1708 C C . VAL A 1 209 ? 2.981 -21.831 -15.555 1.00 84.00 209 VAL A C 1
ATOM 1710 O O . VAL A 1 209 ? 3.389 -22.951 -15.859 1.00 84.00 209 VAL A O 1
ATOM 1713 N N . ASN A 1 210 ? 1.778 -21.386 -15.904 1.00 81.88 210 ASN A N 1
ATOM 1714 C CA . ASN A 1 210 ? 0.841 -22.177 -16.691 1.00 81.88 210 ASN A CA 1
ATOM 1715 C C . ASN A 1 210 ? 0.926 -21.803 -18.173 1.00 81.88 210 ASN A C 1
ATOM 1717 O O . ASN A 1 210 ? 0.833 -20.631 -18.536 1.00 81.88 210 ASN A O 1
ATOM 1721 N N . PHE A 1 211 ? 1.044 -22.809 -19.043 1.00 82.88 211 PHE A N 1
ATOM 1722 C CA . PHE A 1 211 ? 1.028 -22.597 -20.489 1.00 82.88 211 PHE A CA 1
ATOM 1723 C C . PHE A 1 211 ? -0.402 -22.545 -21.027 1.00 82.88 211 PHE A C 1
ATOM 1725 O O . PHE A 1 211 ? -1.128 -23.541 -20.999 1.00 82.88 211 PHE A O 1
ATOM 1732 N N . THR A 1 212 ? -0.790 -21.406 -21.601 1.00 77.06 212 THR A N 1
ATOM 1733 C CA . THR A 1 212 ? -2.080 -21.270 -22.293 1.00 77.06 212 THR A CA 1
ATOM 1734 C C . THR A 1 212 ? -2.025 -22.007 -23.636 1.00 77.06 212 THR A C 1
ATOM 1736 O O . THR A 1 212 ? -1.523 -21.477 -24.627 1.00 77.06 212 THR A O 1
ATOM 1739 N N . THR A 1 213 ? -2.508 -23.251 -23.671 1.00 77.62 213 THR A N 1
ATOM 1740 C CA . THR A 1 213 ? -2.552 -24.100 -24.876 1.00 77.62 213 THR A CA 1
ATOM 1741 C C . THR A 1 213 ? -3.953 -24.666 -25.073 1.00 77.62 213 THR A C 1
ATOM 1743 O O . THR A 1 213 ? -4.632 -24.987 -24.099 1.00 77.62 213 THR A O 1
ATOM 1746 N N . ALA A 1 214 ? -4.402 -24.787 -26.323 1.00 78.62 214 ALA A N 1
ATOM 1747 C CA . ALA A 1 214 ? -5.642 -25.499 -26.618 1.00 78.62 214 ALA A CA 1
ATOM 1748 C C . ALA A 1 214 ? -5.380 -27.004 -26.580 1.00 78.62 214 ALA A C 1
ATOM 1750 O O . ALA A 1 214 ? -4.427 -27.475 -27.208 1.00 78.62 214 ALA A O 1
ATOM 1751 N N . LYS A 1 215 ? -6.222 -27.736 -25.845 1.00 80.44 215 LYS A N 1
ATOM 1752 C CA . LYS A 1 215 ? -6.218 -29.198 -25.796 1.00 80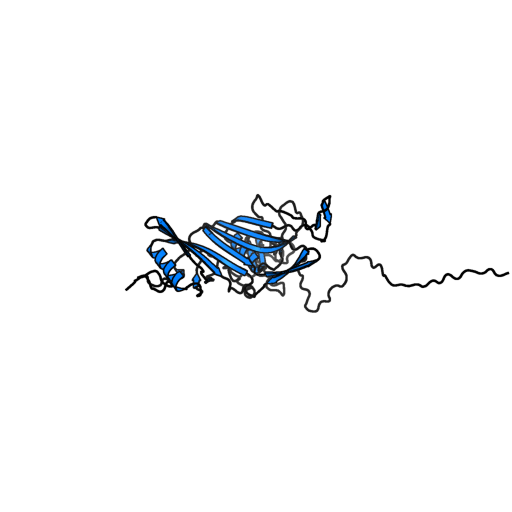.44 215 LYS A CA 1
ATOM 1753 C C . LYS A 1 215 ? -7.412 -29.724 -26.579 1.00 80.44 215 LYS A C 1
ATOM 1755 O O . LYS A 1 215 ? -8.541 -29.325 -26.308 1.00 80.44 215 LYS A O 1
ATOM 1760 N N . PHE A 1 216 ? -7.154 -30.617 -27.523 1.00 80.94 216 PHE A N 1
ATOM 1761 C CA . PHE A 1 216 ? -8.197 -31.343 -28.238 1.00 80.94 216 PHE A CA 1
ATOM 1762 C C . PHE A 1 216 ? -8.263 -32.765 -27.693 1.00 80.94 216 PHE A C 1
ATOM 1764 O O . PHE A 1 216 ? -7.268 -33.492 -27.727 1.00 80.94 216 PHE A O 1
ATOM 1771 N N . ASN A 1 217 ? -9.435 -33.140 -27.181 1.00 72.50 217 ASN A N 1
ATOM 1772 C CA . ASN A 1 217 ? -9.674 -34.454 -26.597 1.00 72.50 217 ASN A CA 1
ATOM 1773 C C . ASN A 1 217 ? -10.212 -35.400 -27.678 1.00 72.50 217 ASN A C 1
ATOM 1775 O O . ASN A 1 217 ? -11.418 -35.471 -27.903 1.00 72.50 217 ASN A O 1
ATOM 1779 N N . GLY A 1 218 ? -9.297 -36.085 -28.369 1.00 74.38 218 GLY A N 1
ATOM 1780 C CA . GLY A 1 218 ? -9.593 -37.213 -29.256 1.00 74.38 218 GLY A CA 1
ATOM 1781 C C . GLY A 1 218 ? -9.110 -38.541 -28.662 1.00 74.38 218 GLY A C 1
ATOM 1782 O O . GLY A 1 218 ? -8.942 -38.663 -27.453 1.00 74.38 218 GLY A O 1
ATOM 1783 N N . VAL A 1 219 ? -8.825 -39.532 -29.518 1.00 78.56 219 VAL A N 1
ATOM 1784 C CA . VAL A 1 219 ? -8.184 -40.808 -29.112 1.00 78.56 219 VAL A CA 1
ATOM 1785 C C . VAL A 1 219 ? -6.762 -40.580 -28.558 1.00 78.56 219 VAL A C 1
ATOM 1787 O O . VAL A 1 219 ? -6.237 -41.406 -27.817 1.00 78.56 219 VAL A O 1
ATOM 1790 N N . TRP A 1 220 ? -6.157 -39.428 -28.860 1.00 73.88 220 TRP A N 1
ATOM 1791 C CA . TRP A 1 220 ? -4.946 -38.905 -28.230 1.00 73.88 220 TRP A CA 1
ATOM 1792 C C . TRP A 1 220 ? -5.105 -37.403 -27.947 1.00 73.88 220 TRP A C 1
ATOM 1794 O O . TRP A 1 220 ? -5.852 -36.706 -28.641 1.00 73.88 220 TRP A O 1
ATOM 1804 N N . GLU A 1 221 ? -4.387 -36.891 -26.943 1.00 77.81 221 GLU A N 1
ATOM 1805 C CA . GLU A 1 221 ? -4.335 -35.452 -26.665 1.00 77.81 221 GLU A CA 1
ATOM 1806 C C . GLU A 1 221 ? -3.492 -34.732 -27.726 1.00 77.81 221 GLU A C 1
ATOM 1808 O O . GLU A 1 221 ? -2.317 -35.049 -27.922 1.00 77.81 221 GLU A O 1
ATOM 1813 N N . GLN A 1 222 ? -4.056 -33.710 -28.371 1.00 79.00 222 GLN A N 1
ATOM 1814 C CA . GLN A 1 222 ? -3.284 -32.752 -29.171 1.00 79.00 222 GLN A CA 1
ATOM 1815 C C . GLN A 1 222 ? -3.226 -31.400 -28.469 1.00 79.00 222 GLN A C 1
ATOM 1817 O O . GLN A 1 222 ? -4.225 -30.936 -27.916 1.00 79.00 222 GLN A O 1
ATOM 1822 N N . ARG A 1 223 ? -2.052 -30.758 -28.503 1.00 81.19 223 ARG A N 1
ATOM 1823 C CA . ARG A 1 223 ? -1.817 -29.437 -27.908 1.00 81.19 223 ARG A CA 1
ATOM 1824 C C . ARG A 1 223 ? -1.422 -28.447 -28.990 1.00 81.19 223 ARG A C 1
ATOM 1826 O O . ARG A 1 223 ? -0.473 -28.693 -29.729 1.00 81.19 223 ARG A O 1
ATOM 1833 N N . MET A 1 224 ? -2.118 -27.317 -29.058 1.00 79.75 224 MET A N 1
ATOM 1834 C CA . MET A 1 224 ? -1.807 -26.240 -29.998 1.00 79.75 224 MET A CA 1
ATOM 1835 C C . MET A 1 224 ? -1.506 -24.932 -29.274 1.00 79.75 224 MET A C 1
ATOM 1837 O O . MET A 1 224 ? -2.202 -24.534 -28.334 1.00 79.75 224 MET A O 1
ATOM 1841 N N . LYS A 1 225 ? -0.467 -24.240 -29.753 1.00 79.88 225 LYS A N 1
ATOM 1842 C CA . LYS A 1 225 ? -0.162 -22.866 -29.357 1.00 79.88 225 LYS A CA 1
ATOM 1843 C C . LYS A 1 225 ? -1.167 -21.936 -30.036 1.00 79.88 225 LYS A C 1
ATOM 1845 O O . LYS A 1 225 ? -1.047 -21.669 -31.224 1.00 79.88 225 LYS A O 1
ATOM 1850 N N . THR A 1 226 ? -2.145 -21.453 -29.278 1.00 72.56 226 THR A N 1
ATOM 1851 C CA . THR A 1 226 ? -3.182 -20.541 -29.788 1.00 72.56 226 THR A CA 1
ATOM 1852 C C . THR A 1 226 ? -2.825 -19.070 -29.629 1.00 72.56 226 THR A C 1
ATOM 1854 O O . THR A 1 226 ? -3.385 -18.236 -30.324 1.00 72.56 226 THR A O 1
ATOM 1857 N N . LYS A 1 227 ? -1.891 -18.739 -28.730 1.00 74.38 227 LYS A N 1
ATOM 1858 C CA . LYS A 1 227 ? -1.525 -17.359 -28.384 1.00 74.38 227 LYS A CA 1
ATOM 1859 C C . LYS A 1 227 ? -0.013 -17.155 -28.462 1.00 74.38 227 LYS A C 1
ATOM 1861 O O . LYS A 1 227 ? 0.751 -18.104 -28.294 1.00 74.38 227 LYS A O 1
ATOM 1866 N N . LYS A 1 228 ? 0.456 -15.927 -28.710 1.00 74.69 228 LYS A N 1
ATOM 1867 C CA . LYS A 1 228 ? 1.901 -15.621 -28.784 1.00 74.69 228 LYS A CA 1
ATOM 1868 C C . LYS A 1 228 ? 2.599 -15.732 -27.420 1.00 74.69 228 LYS A C 1
ATOM 1870 O O . LYS A 1 228 ? 3.627 -16.412 -27.336 1.00 74.69 228 LYS A O 1
ATOM 1875 N N . HIS A 1 229 ? 2.005 -15.138 -26.380 1.00 72.44 229 HIS A N 1
ATOM 1876 C CA . HIS A 1 229 ? 2.525 -15.080 -25.005 1.00 72.44 229 HIS A CA 1
ATOM 1877 C C . HIS A 1 229 ? 1.827 -16.093 -24.104 1.00 72.44 229 HIS A C 1
ATOM 1879 O O . HIS A 1 229 ? 0.866 -15.784 -23.408 1.00 72.44 229 HIS A O 1
ATOM 1885 N N . ILE A 1 230 ? 2.273 -17.343 -24.169 1.00 73.50 230 ILE A N 1
ATOM 1886 C CA . ILE A 1 230 ? 1.593 -18.461 -23.497 1.00 73.50 230 ILE A CA 1
ATOM 1887 C C . ILE A 1 230 ? 2.014 -18.678 -22.047 1.00 73.50 230 ILE A C 1
ATOM 1889 O O . ILE A 1 230 ? 1.337 -19.433 -21.363 1.00 73.50 230 ILE A O 1
ATOM 1893 N N . ALA A 1 231 ? 3.119 -18.074 -21.609 1.00 79.44 231 ALA A N 1
ATOM 1894 C CA . ALA A 1 231 ? 3.764 -18.348 -20.330 1.00 79.44 231 ALA A CA 1
ATOM 1895 C C . ALA A 1 231 ? 3.895 -17.048 -19.532 1.00 79.44 231 ALA A C 1
ATOM 1897 O O . ALA A 1 231 ? 4.896 -16.344 -19.655 1.00 79.44 231 ALA A O 1
ATOM 1898 N N . LEU A 1 232 ? 2.855 -16.724 -18.768 1.00 82.62 232 LEU A N 1
ATOM 1899 C CA . LEU A 1 232 ? 2.875 -15.613 -17.820 1.00 82.62 232 LEU A CA 1
ATOM 1900 C C . LEU A 1 232 ? 3.513 -16.086 -16.517 1.00 82.62 232 LEU A C 1
ATOM 1902 O O . LEU A 1 232 ? 3.260 -17.211 -16.078 1.00 82.62 232 LEU A O 1
ATOM 1906 N N . VAL A 1 233 ? 4.329 -15.234 -15.907 1.00 84.81 233 VAL A N 1
ATOM 1907 C CA . VAL A 1 233 ? 5.007 -15.504 -14.640 1.00 84.81 233 VAL A CA 1
ATOM 1908 C C . VAL A 1 233 ? 4.340 -14.671 -13.544 1.00 84.81 233 VAL A C 1
ATOM 1910 O O . VAL A 1 233 ? 4.797 -13.566 -13.268 1.00 84.81 233 VAL A O 1
ATOM 1913 N N . PRO A 1 234 ? 3.241 -15.145 -12.930 1.00 84.00 234 PRO A N 1
ATOM 1914 C CA . PRO A 1 234 ? 2.697 -14.486 -11.750 1.00 84.00 234 PRO A CA 1
ATOM 1915 C C . PRO A 1 234 ? 3.681 -14.626 -10.586 1.00 84.00 234 PRO A C 1
ATOM 1917 O O . PRO A 1 234 ? 4.341 -15.663 -10.443 1.00 84.00 234 PRO A O 1
ATOM 1920 N N . LEU A 1 235 ? 3.766 -13.593 -9.752 1.00 88.19 235 LEU A N 1
ATOM 1921 C CA . LEU A 1 235 ? 4.642 -13.579 -8.585 1.00 88.19 235 LEU A CA 1
ATOM 1922 C C . LEU A 1 235 ? 3.841 -13.231 -7.339 1.00 88.19 235 LEU A C 1
ATOM 1924 O O . LEU A 1 235 ? 3.076 -12.272 -7.333 1.00 88.19 235 LEU A O 1
ATOM 1928 N N . SER A 1 236 ? 4.053 -14.007 -6.284 1.00 90.19 236 SER A N 1
ATOM 1929 C CA . SER A 1 236 ? 3.577 -13.699 -4.942 1.00 90.19 236 SER A CA 1
ATOM 1930 C C . SER A 1 236 ? 4.801 -13.605 -4.053 1.00 90.19 236 SER A C 1
ATOM 1932 O O . SER A 1 236 ? 5.512 -14.597 -3.883 1.00 90.19 236 SER A O 1
ATOM 1934 N N . TYR A 1 237 ? 5.076 -12.414 -3.538 1.00 91.19 237 TYR A N 1
ATOM 1935 C CA . TYR A 1 237 ? 6.233 -12.167 -2.687 1.00 91.19 237 TYR A CA 1
ATOM 1936 C C . TYR A 1 237 ? 5.795 -11.897 -1.266 1.00 91.19 237 TYR A C 1
ATOM 1938 O O . TYR A 1 237 ? 4.803 -11.206 -1.041 1.00 91.19 237 TYR A O 1
ATOM 1946 N N . THR A 1 238 ? 6.592 -12.398 -0.335 1.00 93.50 238 THR A N 1
ATOM 1947 C CA . THR A 1 238 ? 6.500 -12.085 1.082 1.00 93.50 238 THR A CA 1
ATOM 1948 C C . THR A 1 238 ? 7.818 -11.447 1.498 1.00 93.50 238 THR A C 1
ATOM 1950 O O . THR A 1 238 ? 8.887 -11.876 1.061 1.00 93.50 238 THR A O 1
ATOM 1953 N N . PHE A 1 239 ? 7.700 -10.385 2.281 1.00 94.31 239 PHE A N 1
ATOM 1954 C CA . PHE A 1 239 ? 8.784 -9.656 2.912 1.00 94.31 239 PHE A CA 1
ATOM 1955 C C . PHE A 1 239 ? 8.496 -9.685 4.405 1.00 94.31 239 PHE A C 1
ATOM 1957 O O . PHE A 1 239 ? 7.601 -8.972 4.859 1.00 94.31 239 PHE A O 1
ATOM 1964 N N . ALA A 1 240 ? 9.173 -10.553 5.141 1.00 94.19 240 ALA A N 1
ATOM 1965 C CA . ALA A 1 240 ? 8.947 -10.759 6.558 1.00 94.19 240 ALA A CA 1
ATOM 1966 C C . ALA A 1 240 ? 9.954 -9.969 7.389 1.00 94.19 240 ALA A C 1
ATOM 1968 O O . ALA A 1 240 ? 11.144 -9.905 7.084 1.00 94.19 240 ALA A O 1
ATOM 1969 N N . GLY A 1 241 ? 9.467 -9.387 8.478 1.00 92.50 241 GLY A N 1
ATOM 1970 C CA . GLY A 1 241 ? 10.284 -8.644 9.428 1.00 92.50 241 GLY A CA 1
ATOM 1971 C C . GLY A 1 241 ? 11.026 -7.441 8.843 1.00 92.50 241 GLY A C 1
ATOM 1972 O O . GLY A 1 241 ? 12.131 -7.137 9.292 1.00 92.50 241 GLY A O 1
ATOM 1973 N N . ILE A 1 242 ? 10.427 -6.752 7.869 1.00 94.69 242 ILE A N 1
ATOM 1974 C CA . ILE A 1 242 ? 10.985 -5.523 7.298 1.00 94.69 242 ILE A CA 1
ATOM 1975 C C . ILE A 1 242 ? 10.854 -4.344 8.263 1.00 94.69 242 ILE A C 1
ATOM 1977 O O . ILE A 1 242 ? 9.936 -4.286 9.088 1.00 94.69 242 ILE A O 1
ATOM 1981 N N . SER A 1 243 ? 11.775 -3.386 8.127 1.00 93.69 243 SER A N 1
ATOM 1982 C CA . SER A 1 243 ? 11.758 -2.154 8.915 1.00 93.69 243 SER A CA 1
ATOM 1983 C C . SER A 1 243 ? 10.573 -1.266 8.536 1.00 93.69 243 SER A C 1
ATOM 1985 O O . SER A 1 243 ? 10.084 -1.288 7.402 1.00 93.69 243 SER A O 1
ATOM 1987 N N . LYS A 1 244 ? 10.147 -0.411 9.468 1.00 92.19 244 LYS A N 1
ATOM 1988 C CA . LYS A 1 244 ? 9.084 0.573 9.228 1.00 92.19 244 LYS A CA 1
ATOM 1989 C C . LYS A 1 244 ? 9.380 1.487 8.034 1.00 92.19 244 LYS A C 1
ATOM 1991 O O . LYS A 1 244 ? 8.476 1.786 7.258 1.00 92.19 244 LYS A O 1
ATOM 1996 N N . LYS A 1 245 ? 10.637 1.921 7.882 1.00 92.38 245 LYS A N 1
ATOM 1997 C CA . LYS A 1 245 ? 11.061 2.799 6.783 1.00 92.38 245 LYS A CA 1
ATOM 1998 C C . LYS A 1 245 ? 10.892 2.103 5.434 1.00 92.38 245 LYS A C 1
ATOM 2000 O O . LYS A 1 245 ? 10.212 2.627 4.559 1.00 92.38 245 LYS A O 1
ATOM 2005 N N . GLN A 1 246 ? 11.419 0.886 5.316 1.00 94.38 246 GLN A N 1
ATOM 2006 C CA . GLN A 1 246 ? 11.285 0.074 4.111 1.00 94.38 246 GLN A CA 1
ATOM 2007 C C . GLN A 1 246 ? 9.810 -0.203 3.783 1.00 94.38 246 GLN A C 1
ATOM 2009 O O . GLN A 1 246 ? 9.389 -0.023 2.641 1.00 94.38 246 GLN A O 1
ATOM 2014 N N . LEU A 1 247 ? 8.999 -0.578 4.781 1.00 94.94 247 LEU A N 1
ATOM 2015 C CA . LEU A 1 247 ? 7.563 -0.799 4.603 1.00 94.94 247 LEU A CA 1
ATOM 2016 C C . LEU A 1 247 ? 6.862 0.447 4.050 1.00 94.94 247 LEU A C 1
ATOM 2018 O O . LEU A 1 247 ? 6.118 0.339 3.078 1.00 94.94 247 LEU A O 1
ATOM 2022 N N . LEU A 1 248 ? 7.071 1.613 4.666 1.00 93.94 248 LEU A N 1
ATOM 2023 C CA . LEU A 1 248 ? 6.417 2.863 4.272 1.00 93.94 248 LEU A CA 1
ATOM 2024 C C . LEU A 1 248 ? 6.729 3.202 2.813 1.00 93.94 248 LEU A C 1
ATOM 2026 O O . LEU A 1 248 ? 5.832 3.530 2.039 1.00 93.94 248 LEU A O 1
ATOM 2030 N N . THR A 1 249 ? 7.984 3.032 2.418 1.00 94.56 249 THR A N 1
ATOM 2031 C CA . THR A 1 249 ? 8.469 3.266 1.057 1.00 94.56 249 THR A CA 1
ATOM 2032 C C . THR A 1 249 ? 7.865 2.282 0.052 1.00 94.56 249 THR A C 1
ATOM 2034 O O . THR A 1 249 ? 7.432 2.687 -1.031 1.00 94.56 249 THR A O 1
ATOM 2037 N N . MET A 1 250 ? 7.749 1.001 0.415 1.00 95.88 250 MET A N 1
ATOM 2038 C CA . MET A 1 250 ? 7.073 -0.007 -0.408 1.00 95.88 250 MET A CA 1
ATOM 2039 C C . MET A 1 250 ? 5.572 0.275 -0.543 1.00 95.88 250 MET A C 1
ATOM 2041 O O . MET A 1 250 ? 5.032 0.205 -1.646 1.00 95.88 250 MET A O 1
ATOM 2045 N N . LEU A 1 251 ? 4.888 0.630 0.548 1.00 95.44 251 LEU A N 1
ATOM 2046 C CA . LEU A 1 251 ? 3.465 0.976 0.525 1.00 95.44 251 LEU A CA 1
ATOM 2047 C C . LEU A 1 251 ? 3.211 2.239 -0.304 1.00 95.44 251 LEU A C 1
ATOM 2049 O O . LEU A 1 251 ? 2.304 2.238 -1.135 1.00 95.44 251 LEU A O 1
ATOM 2053 N N . HIS A 1 252 ? 4.056 3.264 -0.159 1.00 94.44 252 HIS A N 1
ATOM 2054 C CA . HIS A 1 252 ? 4.020 4.466 -0.991 1.00 94.44 252 HIS A CA 1
ATOM 2055 C C . HIS A 1 252 ? 4.147 4.111 -2.479 1.00 94.44 252 HIS A C 1
ATOM 2057 O O . HIS A 1 252 ? 3.351 4.567 -3.301 1.00 94.44 252 HIS A O 1
ATOM 2063 N N . PHE A 1 253 ? 5.104 3.245 -2.835 1.00 94.44 253 PHE A N 1
ATOM 2064 C CA . PHE A 1 253 ? 5.261 2.764 -4.208 1.00 94.44 253 PHE A CA 1
ATOM 2065 C C . PHE A 1 253 ? 3.990 2.097 -4.734 1.00 94.44 253 PHE A C 1
ATOM 2067 O O . PHE A 1 253 ? 3.524 2.423 -5.827 1.00 94.44 253 PHE A O 1
ATOM 2074 N N . LEU A 1 254 ? 3.421 1.166 -3.970 1.00 94.56 254 LEU A N 1
ATOM 2075 C CA . LEU A 1 254 ? 2.249 0.396 -4.384 1.00 94.56 254 LEU A CA 1
ATOM 2076 C C . LEU A 1 254 ? 1.005 1.278 -4.525 1.00 94.56 254 LEU A C 1
ATOM 2078 O O . LEU A 1 254 ? 0.293 1.176 -5.530 1.00 94.56 254 LEU A O 1
ATOM 2082 N N . GLU A 1 255 ? 0.787 2.195 -3.583 1.00 93.19 255 GLU A N 1
ATOM 2083 C CA . GLU A 1 255 ? -0.323 3.142 -3.629 1.00 93.19 255 GLU A CA 1
ATOM 2084 C C . GLU A 1 255 ? -0.221 4.072 -4.846 1.00 93.19 255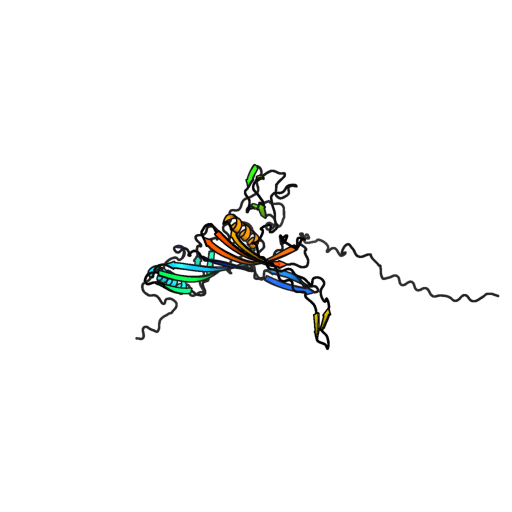 GLU A C 1
ATOM 2086 O O . GLU A 1 255 ? -1.198 4.243 -5.580 1.00 93.19 255 GLU A O 1
ATOM 2091 N N . LEU A 1 256 ? 0.977 4.588 -5.137 1.00 90.88 256 LEU A N 1
ATOM 2092 C CA . LEU A 1 256 ? 1.236 5.441 -6.299 1.00 90.88 256 LEU A CA 1
ATOM 2093 C C . LEU A 1 256 ? 0.954 4.719 -7.629 1.00 90.88 256 LEU A C 1
ATOM 2095 O O . LEU A 1 256 ? 0.533 5.338 -8.617 1.00 90.88 256 LEU A O 1
ATOM 2099 N N . LYS A 1 257 ? 1.174 3.397 -7.688 1.00 90.19 257 LYS A N 1
ATOM 2100 C CA . LYS A 1 257 ? 0.822 2.585 -8.865 1.00 90.19 257 LYS A CA 1
ATOM 2101 C C . LYS A 1 257 ? -0.676 2.274 -8.949 1.00 90.19 257 LYS A C 1
ATOM 2103 O O . LYS A 1 257 ? -1.158 1.954 -10.040 1.00 90.19 257 LYS A O 1
ATOM 2108 N N . GLY A 1 258 ? -1.418 2.392 -7.848 1.00 88.81 258 GLY A N 1
ATOM 2109 C CA . GLY A 1 258 ? -2.879 2.265 -7.802 1.00 88.81 258 GLY A CA 1
ATOM 2110 C C . GLY A 1 258 ? -3.416 0.918 -8.299 1.00 88.81 258 GLY A C 1
ATOM 2111 O O . GLY A 1 258 ? -4.566 0.816 -8.709 1.00 88.81 258 GLY A O 1
ATOM 2112 N N . GLY A 1 259 ? -2.554 -0.093 -8.374 1.00 89.19 259 GLY A N 1
ATOM 2113 C CA . GLY A 1 259 ? -2.828 -1.422 -8.913 1.00 89.19 259 GLY A CA 1
ATOM 2114 C C . GLY A 1 259 ? -3.281 -1.542 -10.369 1.00 89.19 259 GLY A C 1
ATOM 2115 O O . GLY A 1 259 ? -3.724 -2.611 -10.777 1.00 89.19 259 GLY A O 1
ATOM 2116 N N . TYR A 1 260 ? -3.139 -0.493 -11.180 1.00 89.44 260 TYR A N 1
ATOM 2117 C CA . TYR A 1 260 ? -3.321 -0.562 -12.640 1.00 89.44 260 TYR A CA 1
ATOM 2118 C C . TYR A 1 260 ? -2.085 -0.085 -13.409 1.00 89.44 260 TYR A C 1
ATOM 2120 O O . TYR A 1 260 ? -1.903 -0.432 -14.581 1.00 8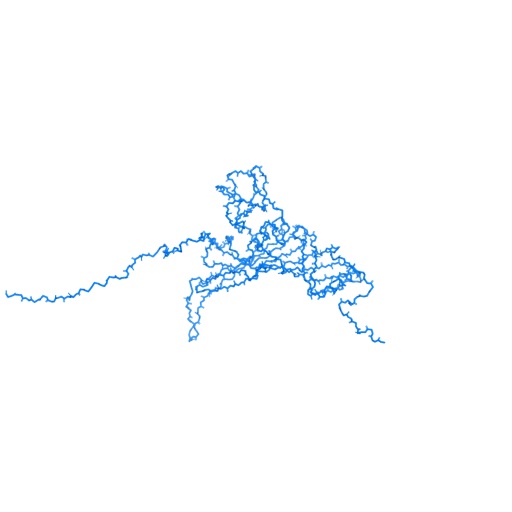9.44 260 TYR A O 1
ATOM 2128 N N . ARG A 1 261 ? -1.219 0.714 -12.770 1.00 88.88 261 ARG A N 1
ATOM 2129 C CA . ARG A 1 261 ? 0.001 1.200 -13.408 1.00 88.88 261 ARG A CA 1
ATOM 2130 C C . ARG A 1 261 ? 1.065 0.125 -13.420 1.00 88.88 261 ARG A C 1
ATOM 2132 O O . ARG A 1 261 ? 1.277 -0.612 -12.462 1.00 88.88 261 ARG A O 1
ATOM 2139 N N . ARG A 1 262 ? 1.764 0.108 -14.543 1.00 90.38 262 ARG A N 1
ATOM 2140 C CA . ARG A 1 262 ? 2.857 -0.804 -14.831 1.00 90.38 262 ARG A CA 1
ATOM 2141 C C . ARG A 1 262 ? 4.132 -0.313 -14.169 1.00 90.38 262 ARG A C 1
ATOM 2143 O O . ARG A 1 262 ? 4.397 0.889 -14.133 1.00 90.38 262 ARG A O 1
ATOM 2150 N N . PHE A 1 263 ? 4.944 -1.246 -13.709 1.00 91.44 263 PHE A N 1
ATOM 2151 C CA . PHE A 1 263 ? 6.301 -0.970 -13.267 1.00 91.44 263 PHE A CA 1
ATOM 2152 C C . PHE A 1 263 ? 7.233 -2.093 -13.699 1.00 91.44 263 PHE A C 1
ATOM 2154 O O . PHE A 1 263 ? 6.808 -3.225 -13.940 1.00 91.44 263 PHE A O 1
ATOM 2161 N N . ARG A 1 264 ? 8.517 -1.765 -13.832 1.00 90.81 264 ARG A N 1
ATOM 2162 C CA . ARG A 1 264 ? 9.550 -2.760 -14.102 1.00 90.81 264 ARG A CA 1
ATOM 2163 C C . ARG A 1 264 ? 9.984 -3.413 -12.802 1.00 90.81 264 ARG A C 1
ATOM 2165 O O . ARG A 1 264 ? 10.074 -2.755 -11.765 1.00 90.81 264 ARG A O 1
ATOM 2172 N N . HIS A 1 265 ? 10.254 -4.704 -12.891 1.00 90.38 265 HIS A N 1
ATOM 2173 C CA . HIS A 1 265 ? 10.869 -5.467 -11.824 1.00 90.38 265 HIS A CA 1
ATOM 2174 C C . HIS A 1 265 ? 11.766 -6.545 -12.431 1.00 90.38 265 HIS A C 1
ATOM 2176 O O . HIS A 1 265 ? 11.384 -7.252 -13.374 1.00 90.38 265 HIS A O 1
ATOM 2182 N N . GLN A 1 266 ? 12.966 -6.663 -11.874 1.00 85.81 266 GLN A N 1
ATOM 2183 C CA . GLN A 1 266 ? 13.895 -7.735 -12.175 1.00 85.81 266 GLN A CA 1
ATOM 2184 C C . GLN A 1 266 ? 13.739 -8.817 -11.110 1.00 85.81 266 GLN A C 1
ATOM 2186 O O . GLN A 1 266 ? 14.043 -8.592 -9.942 1.00 85.81 266 GLN A O 1
ATOM 2191 N N . ILE A 1 267 ? 13.287 -10.001 -11.525 1.00 80.94 267 ILE A N 1
ATOM 2192 C CA . ILE A 1 267 ? 13.174 -11.142 -10.617 1.00 80.94 267 ILE A CA 1
ATOM 2193 C C . ILE A 1 267 ? 14.597 -11.537 -10.181 1.00 80.94 267 ILE A C 1
ATOM 2195 O O . ILE A 1 267 ? 15.443 -11.757 -11.055 1.00 80.94 267 ILE A O 1
ATOM 2199 N N . PRO A 1 268 ? 14.881 -11.668 -8.875 1.00 69.38 268 PRO A N 1
ATOM 2200 C CA . PRO A 1 268 ? 16.234 -11.910 -8.360 1.00 69.38 268 PRO A CA 1
ATOM 2201 C C . PRO A 1 268 ? 16.743 -13.355 -8.553 1.00 69.38 268 PRO A C 1
ATOM 2203 O O . PRO A 1 268 ? 17.679 -13.779 -7.883 1.00 69.38 268 PRO A O 1
ATOM 2206 N N . THR A 1 269 ? 16.132 -14.145 -9.441 1.00 69.62 269 THR A N 1
ATOM 2207 C CA . THR A 1 269 ? 16.366 -15.596 -9.552 1.00 69.62 269 THR A CA 1
ATOM 2208 C C . THR A 1 269 ? 16.580 -16.044 -11.010 1.00 69.62 269 THR A C 1
ATOM 2210 O O . THR A 1 269 ? 17.224 -15.354 -11.795 1.00 69.62 269 THR A O 1
ATOM 2213 N N . VAL A 1 270 ? 16.056 -17.216 -11.394 1.00 73.69 270 VAL A N 1
ATOM 2214 C CA . VAL A 1 270 ? 16.270 -17.907 -12.683 1.00 73.69 270 VAL A CA 1
ATOM 2215 C C . VAL A 1 270 ? 15.871 -17.058 -13.900 1.00 73.69 270 VAL A C 1
ATOM 2217 O O . VAL A 1 270 ? 16.378 -17.253 -15.006 1.00 73.69 270 VAL A O 1
ATOM 2220 N N . TYR A 1 271 ? 14.969 -16.097 -13.719 1.00 77.12 271 TYR A N 1
ATOM 2221 C CA . TYR A 1 271 ? 14.484 -15.232 -14.789 1.00 77.12 271 TYR A CA 1
ATOM 2222 C C . TYR A 1 271 ? 15.388 -14.006 -14.969 1.00 77.12 271 TYR A C 1
ATOM 2224 O O . TYR A 1 271 ? 15.141 -12.934 -14.430 1.00 77.12 271 TYR A O 1
ATOM 2232 N N . ASN A 1 272 ? 16.406 -14.143 -15.811 1.00 77.06 272 ASN A N 1
ATOM 2233 C CA . ASN A 1 272 ? 17.420 -13.119 -16.091 1.00 77.06 272 ASN A CA 1
ATOM 2234 C C . ASN A 1 272 ? 16.965 -11.948 -16.990 1.00 77.06 272 ASN A C 1
ATOM 2236 O O . ASN A 1 272 ? 17.803 -11.289 -17.608 1.00 77.06 272 ASN A O 1
ATOM 2240 N N . LYS A 1 273 ? 15.657 -11.707 -17.123 1.00 82.25 273 LYS A N 1
ATOM 2241 C CA . LYS A 1 273 ? 15.117 -10.618 -17.948 1.00 82.25 273 LYS A CA 1
ATOM 2242 C C . LYS A 1 273 ? 14.157 -9.748 -17.142 1.00 82.25 273 LYS A C 1
ATOM 2244 O O . LYS A 1 273 ? 13.270 -10.316 -16.497 1.00 82.25 273 LYS A O 1
ATOM 2249 N N . PRO A 1 274 ? 14.263 -8.411 -17.249 1.00 85.38 274 PRO A N 1
ATOM 2250 C CA . PRO A 1 274 ? 13.330 -7.518 -16.590 1.00 85.38 274 PRO A CA 1
ATOM 2251 C C . PRO A 1 274 ? 11.963 -7.676 -17.241 1.00 85.38 274 PRO A C 1
ATOM 2253 O O . PRO A 1 274 ? 11.837 -7.776 -18.467 1.00 85.38 274 PRO A O 1
ATOM 2256 N N . LYS A 1 275 ? 10.937 -7.722 -16.400 1.00 88.62 275 LYS A N 1
ATOM 2257 C CA . LYS A 1 275 ? 9.542 -7.879 -16.805 1.00 88.62 275 LYS A CA 1
ATOM 2258 C C . LYS A 1 275 ? 8.733 -6.700 -16.289 1.00 88.62 275 LYS A C 1
ATOM 2260 O O . LYS A 1 275 ? 9.184 -5.939 -15.430 1.00 88.62 275 LYS A O 1
ATOM 2265 N N . ILE A 1 276 ? 7.547 -6.538 -16.858 1.00 90.50 276 ILE A N 1
ATOM 2266 C CA . ILE A 1 276 ? 6.600 -5.514 -16.437 1.00 90.50 276 ILE A CA 1
ATOM 2267 C C . ILE A 1 276 ? 5.504 -6.173 -15.625 1.00 90.50 276 ILE A C 1
ATOM 2269 O O . ILE A 1 276 ? 4.943 -7.179 -16.053 1.00 90.50 276 ILE A O 1
ATOM 2273 N N . TYR A 1 277 ? 5.196 -5.573 -14.483 1.00 91.88 277 TYR A N 1
ATOM 2274 C CA . TYR A 1 277 ? 4.187 -6.061 -13.561 1.00 91.88 277 TYR A CA 1
ATOM 2275 C C . TYR A 1 277 ? 3.180 -4.986 -13.191 1.00 91.88 277 TYR A C 1
ATOM 2277 O O . TYR A 1 277 ? 3.426 -3.784 -13.332 1.00 91.88 277 TYR A O 1
ATOM 2285 N N . ILE A 1 278 ? 2.046 -5.463 -12.694 1.00 92.88 278 ILE A N 1
ATOM 2286 C CA . ILE A 1 278 ? 0.996 -4.693 -12.041 1.00 92.88 278 ILE A CA 1
ATOM 2287 C C . ILE A 1 278 ? 0.712 -5.379 -10.699 1.00 92.88 278 ILE A C 1
ATOM 2289 O O . ILE A 1 278 ? 0.615 -6.604 -10.644 1.00 92.88 278 ILE A O 1
ATOM 2293 N N . CYS A 1 279 ? 0.594 -4.610 -9.615 1.00 93.81 279 CYS A N 1
ATOM 2294 C CA . CYS A 1 279 ? 0.291 -5.147 -8.285 1.00 93.81 279 CYS A CA 1
ATOM 2295 C C . CYS A 1 279 ? -1.187 -4.942 -7.955 1.00 93.81 279 CYS A C 1
ATOM 2297 O O . CYS A 1 279 ? -1.609 -3.815 -7.730 1.00 93.81 279 CYS A O 1
ATOM 2299 N N . ASN A 1 280 ? -1.979 -6.009 -7.930 1.00 91.88 280 ASN A N 1
ATOM 2300 C CA . ASN A 1 280 ? -3.429 -5.884 -7.718 1.00 91.88 280 ASN A CA 1
ATOM 2301 C C . ASN A 1 280 ? -3.823 -5.877 -6.246 1.00 91.88 280 ASN A C 1
ATOM 2303 O O . ASN A 1 280 ? -4.898 -5.393 -5.895 1.00 91.88 280 ASN A O 1
ATOM 2307 N N . GLU A 1 281 ? -2.976 -6.474 -5.419 1.00 95.56 281 GLU A N 1
ATOM 2308 C CA . GLU A 1 281 ? -3.274 -6.745 -4.028 1.00 95.56 281 GLU A CA 1
ATOM 2309 C C . GLU A 1 281 ? -1.987 -6.778 -3.226 1.00 95.56 281 GLU A C 1
ATOM 2311 O O . GLU A 1 281 ? -0.986 -7.369 -3.651 1.00 95.56 281 GLU A O 1
ATOM 2316 N N . TRP A 1 282 ? -2.035 -6.146 -2.062 1.00 96.62 282 TRP A N 1
ATOM 2317 C CA . TRP A 1 282 ? -0.978 -6.235 -1.076 1.00 96.62 282 TRP A CA 1
ATOM 2318 C C . TRP A 1 282 ? -1.554 -6.234 0.331 1.00 96.62 282 TRP A C 1
ATOM 2320 O O . TRP A 1 282 ? -2.588 -5.628 0.607 1.00 96.62 282 TRP A O 1
ATOM 2330 N N . VAL A 1 283 ? -0.874 -6.945 1.220 1.00 97.12 283 VAL A N 1
ATOM 2331 C CA . VAL A 1 283 ? -1.310 -7.202 2.586 1.00 97.12 283 VAL A CA 1
ATOM 2332 C C . VAL A 1 283 ? -0.164 -6.863 3.519 1.00 97.12 283 VAL A C 1
ATOM 2334 O O . VAL A 1 283 ? 0.886 -7.501 3.465 1.00 97.12 283 VAL A O 1
ATOM 2337 N N . HIS A 1 284 ? -0.365 -5.865 4.369 1.00 95.56 284 HIS A N 1
ATOM 2338 C CA . HIS A 1 284 ? 0.551 -5.533 5.452 1.00 95.56 284 HIS A CA 1
ATOM 2339 C C . HIS A 1 284 ? 0.057 -6.185 6.741 1.00 95.56 284 HIS A C 1
ATOM 2341 O O . HIS A 1 284 ? -1.118 -6.080 7.085 1.00 95.56 284 HIS A O 1
ATOM 2347 N N . LYS A 1 285 ? 0.958 -6.836 7.470 1.00 94.38 285 LYS A N 1
ATOM 2348 C CA . LYS A 1 285 ? 0.723 -7.331 8.821 1.00 94.38 285 LYS A CA 1
ATOM 2349 C C . LYS A 1 285 ? 1.689 -6.658 9.785 1.00 94.38 285 LYS A C 1
ATOM 2351 O O . LYS A 1 285 ? 2.905 -6.695 9.594 1.00 94.38 285 LYS A O 1
ATOM 2356 N N . TRP A 1 286 ? 1.140 -6.077 10.841 1.00 90.88 286 TRP A N 1
ATOM 2357 C CA . TRP A 1 286 ? 1.916 -5.425 11.880 1.00 90.88 286 TRP A CA 1
ATOM 2358 C C . TRP A 1 286 ? 2.220 -6.412 13.006 1.00 90.88 286 TRP A C 1
ATOM 2360 O O . TRP A 1 286 ? 1.335 -6.761 13.785 1.00 90.88 286 TRP A O 1
ATOM 2370 N N . ASN A 1 287 ? 3.467 -6.879 13.096 1.00 90.19 287 ASN A N 1
ATOM 2371 C CA . ASN A 1 287 ? 3.854 -7.858 14.111 1.00 90.19 287 ASN A CA 1
ATOM 2372 C C . ASN A 1 287 ? 4.280 -7.189 15.421 1.00 90.19 287 ASN A C 1
ATOM 2374 O O . ASN A 1 287 ? 3.847 -7.601 16.493 1.00 90.19 287 ASN A O 1
ATOM 2378 N N . ASN A 1 288 ? 5.146 -6.177 15.343 1.00 85.81 288 ASN A N 1
ATOM 2379 C CA . ASN A 1 288 ? 5.612 -5.388 16.485 1.00 85.81 288 ASN A CA 1
ATOM 2380 C C . ASN A 1 288 ? 6.053 -3.984 16.003 1.00 85.81 288 ASN A C 1
ATOM 2382 O O . ASN A 1 288 ? 6.044 -3.745 14.795 1.00 85.81 288 ASN A O 1
ATOM 2386 N N . PRO A 1 289 ? 6.420 -3.033 16.886 1.00 83.81 289 PRO A N 1
ATOM 2387 C CA . PRO A 1 289 ? 6.719 -1.649 16.491 1.00 83.81 289 PRO A CA 1
ATOM 2388 C C . PRO A 1 289 ? 7.782 -1.472 15.400 1.00 83.81 289 PRO A C 1
ATOM 2390 O O . PRO A 1 289 ? 7.708 -0.506 14.649 1.00 83.81 289 PRO A O 1
ATOM 2393 N N . GLU A 1 290 ? 8.739 -2.397 15.311 1.00 84.94 290 GLU A N 1
ATOM 2394 C CA . GLU A 1 290 ? 9.892 -2.315 14.403 1.00 84.94 290 GLU A CA 1
ATOM 2395 C C . GLU A 1 290 ? 9.853 -3.370 13.286 1.00 84.94 290 GLU A C 1
ATOM 2397 O O . GLU A 1 290 ? 10.726 -3.394 12.421 1.00 84.94 290 GLU A O 1
ATOM 2402 N N . SER A 1 291 ? 8.866 -4.269 13.309 1.00 91.19 291 SER A N 1
ATOM 2403 C CA . SER A 1 291 ? 8.822 -5.457 12.463 1.00 91.19 291 SER A CA 1
ATOM 2404 C C . SER A 1 291 ? 7.459 -5.614 11.816 1.00 91.19 291 SER A C 1
ATOM 2406 O O . SER A 1 291 ? 6.421 -5.754 12.477 1.00 91.19 291 SER A O 1
ATOM 2408 N N . HIS A 1 292 ? 7.496 -5.637 10.493 1.00 93.69 292 HIS A N 1
ATOM 2409 C CA . HIS A 1 292 ? 6.324 -5.688 9.645 1.00 93.69 292 HIS A CA 1
ATOM 2410 C C . HIS A 1 292 ? 6.478 -6.798 8.620 1.00 93.69 292 HIS A C 1
ATOM 2412 O O . HIS A 1 292 ? 7.588 -7.060 8.162 1.00 93.69 292 HIS A O 1
ATOM 2418 N N . ASP A 1 293 ? 5.363 -7.401 8.222 1.00 95.25 293 ASP A N 1
ATOM 2419 C CA . ASP A 1 293 ? 5.343 -8.288 7.066 1.00 95.25 293 ASP A CA 1
ATOM 2420 C C . ASP A 1 293 ? 4.531 -7.645 5.948 1.00 95.25 293 ASP A C 1
ATOM 2422 O O . ASP A 1 293 ? 3.441 -7.118 6.178 1.00 95.25 293 ASP A O 1
ATOM 2426 N N . LEU A 1 294 ? 5.033 -7.722 4.722 1.00 96.56 294 LEU A N 1
ATOM 2427 C CA . LEU A 1 294 ? 4.323 -7.282 3.530 1.00 96.56 294 LEU A CA 1
ATOM 2428 C C . LEU A 1 294 ? 4.233 -8.440 2.541 1.00 96.56 294 LEU A C 1
ATOM 2430 O O . LEU A 1 294 ? 5.238 -9.034 2.164 1.00 96.56 294 LEU A O 1
ATOM 2434 N N . THR A 1 295 ? 3.022 -8.754 2.098 1.00 95.88 295 THR A N 1
ATOM 2435 C CA . THR A 1 295 ? 2.780 -9.696 1.002 1.00 95.88 295 THR A CA 1
ATOM 2436 C C . THR A 1 295 ? 2.228 -8.942 -0.195 1.00 95.88 295 THR A C 1
ATOM 2438 O O . THR A 1 295 ? 1.333 -8.118 -0.037 1.00 95.88 295 THR A O 1
ATOM 2441 N N . VAL A 1 296 ? 2.746 -9.203 -1.393 1.00 95.00 296 VAL A N 1
ATOM 2442 C CA . VAL A 1 296 ? 2.332 -8.536 -2.638 1.00 95.00 296 VAL A CA 1
ATOM 2443 C C . VAL A 1 296 ? 2.052 -9.562 -3.730 1.00 95.00 296 VAL A C 1
ATOM 2445 O O . VAL A 1 296 ? 2.772 -10.553 -3.861 1.00 95.00 296 VAL A O 1
ATOM 2448 N N . SER A 1 297 ? 1.022 -9.303 -4.535 1.00 93.69 297 SER A N 1
ATOM 2449 C CA . SER A 1 297 ? 0.629 -10.149 -5.664 1.00 93.69 297 SER A CA 1
ATOM 2450 C C . SER A 1 297 ? 0.801 -9.404 -6.986 1.00 93.69 297 SER A C 1
ATOM 2452 O O . SER A 1 297 ? 0.035 -8.489 -7.313 1.00 93.69 297 SER A O 1
ATOM 2454 N N . PHE A 1 298 ? 1.787 -9.829 -7.776 1.00 91.94 298 PHE A N 1
ATOM 2455 C CA . PHE A 1 298 ? 2.126 -9.247 -9.069 1.00 91.94 298 PHE A CA 1
ATOM 2456 C C . PHE A 1 298 ? 1.611 -10.082 -10.243 1.00 91.94 298 PHE A C 1
ATOM 2458 O O . PHE A 1 298 ? 1.836 -11.290 -10.350 1.00 91.94 298 PHE A O 1
ATOM 2465 N N . GLU A 1 299 ? 0.980 -9.387 -11.180 1.00 90.88 299 GLU A N 1
ATOM 2466 C CA . GLU A 1 299 ? 0.524 -9.902 -12.465 1.00 90.88 299 GLU A CA 1
ATOM 2467 C C . GLU A 1 299 ? 1.464 -9.400 -13.572 1.00 90.88 299 GLU A C 1
ATOM 2469 O O . GLU A 1 299 ? 1.675 -8.193 -13.701 1.00 90.88 299 GLU A O 1
ATOM 2474 N N . GLU A 1 300 ? 2.059 -10.312 -14.350 1.00 89.44 300 GLU A N 1
ATOM 2475 C CA . GLU A 1 300 ? 2.925 -9.950 -15.483 1.00 89.44 300 GLU A CA 1
ATOM 2476 C C . GLU A 1 300 ? 2.096 -9.362 -16.635 1.00 89.44 300 GLU A C 1
ATOM 2478 O O . GLU A 1 300 ? 1.110 -9.963 -17.062 1.00 89.44 300 GLU A O 1
ATOM 2483 N N . ASP A 1 301 ? 2.545 -8.238 -17.201 1.00 87.56 301 ASP A N 1
ATOM 2484 C CA . ASP A 1 301 ? 2.033 -7.737 -18.477 1.00 87.56 301 ASP A CA 1
ATOM 2485 C C . ASP A 1 301 ? 2.814 -8.352 -19.659 1.00 87.56 301 ASP A C 1
ATOM 2487 O O . ASP A 1 301 ? 3.980 -7.998 -19.880 1.00 87.56 301 ASP A O 1
ATOM 2491 N N . PRO A 1 302 ? 2.181 -9.213 -20.482 1.00 81.56 302 PRO A N 1
ATOM 2492 C CA . PRO A 1 302 ? 2.835 -9.871 -21.610 1.00 81.56 302 PRO A CA 1
ATOM 2493 C C . PRO A 1 302 ? 3.264 -8.933 -22.741 1.00 81.56 302 PRO A C 1
ATOM 2495 O O . PRO A 1 302 ? 4.072 -9.340 -23.578 1.00 81.56 302 PRO A O 1
ATOM 2498 N N . LEU A 1 303 ? 2.739 -7.702 -22.824 1.00 79.62 303 LEU A N 1
ATOM 2499 C CA . LEU A 1 303 ? 3.240 -6.733 -23.805 1.00 79.62 303 LEU A CA 1
ATOM 2500 C C . LEU A 1 303 ? 4.669 -6.308 -23.478 1.00 79.62 303 LEU A C 1
ATOM 2502 O O . LEU A 1 303 ? 5.444 -6.051 -24.398 1.00 79.62 303 LEU A O 1
ATOM 2506 N N . GLY A 1 304 ? 5.018 -6.211 -22.191 1.00 73.50 304 GLY A N 1
ATOM 2507 C CA . GLY A 1 304 ? 6.325 -5.710 -21.769 1.00 73.50 304 GLY A CA 1
ATOM 2508 C C . GLY A 1 304 ? 6.602 -4.270 -22.225 1.00 73.50 304 GLY A C 1
ATOM 2509 O O . GLY A 1 304 ? 7.759 -3.856 -22.286 1.00 73.50 304 GLY A O 1
ATOM 2510 N N . ILE A 1 305 ? 5.559 -3.491 -22.537 1.00 74.19 305 ILE A N 1
ATOM 2511 C CA . ILE A 1 305 ? 5.669 -2.084 -22.930 1.00 74.19 305 ILE A CA 1
ATOM 2512 C C . ILE A 1 305 ? 5.223 -1.211 -21.756 1.00 74.19 305 ILE A C 1
ATOM 2514 O O . ILE A 1 305 ? 4.067 -1.257 -21.340 1.00 74.19 305 ILE A O 1
ATOM 2518 N N . MET A 1 306 ? 6.128 -0.372 -21.244 1.00 70.88 306 MET A N 1
ATOM 2519 C CA . MET A 1 306 ? 5.700 0.778 -20.449 1.00 70.88 306 MET A CA 1
ATOM 2520 C C . MET A 1 306 ? 5.151 1.820 -21.421 1.00 70.88 306 MET A C 1
ATOM 2522 O O . MET A 1 306 ? 5.858 2.139 -22.385 1.00 70.88 306 MET A O 1
ATOM 2526 N N . PRO A 1 307 ? 3.924 2.332 -21.224 1.00 59.75 307 PRO A N 1
ATOM 2527 C CA . PRO A 1 307 ? 3.432 3.431 -22.034 1.00 59.75 307 PRO A CA 1
ATOM 2528 C C . PRO A 1 307 ? 4.408 4.600 -21.875 1.00 59.75 307 PRO A C 1
ATOM 2530 O O . PRO A 1 307 ? 4.474 5.234 -20.830 1.00 59.75 307 PRO A O 1
ATOM 2533 N N . LYS A 1 308 ? 5.220 4.853 -22.906 1.00 52.66 308 LYS A N 1
ATOM 2534 C CA . LYS A 1 308 ? 5.844 6.161 -23.072 1.00 52.66 308 LYS A CA 1
ATOM 2535 C C . LYS A 1 308 ? 4.716 7.091 -23.470 1.00 52.66 308 LYS A C 1
ATOM 2537 O O . LYS A 1 308 ? 3.921 6.706 -24.329 1.00 52.66 308 LYS A O 1
ATOM 2542 N N . ASN A 1 309 ? 4.650 8.272 -22.865 1.00 46.50 309 ASN A N 1
ATOM 2543 C CA . ASN A 1 309 ? 3.710 9.304 -23.279 1.00 46.50 309 ASN A CA 1
ATOM 2544 C C . ASN A 1 309 ? 3.789 9.451 -24.801 1.00 46.50 309 ASN A C 1
ATOM 2546 O O . ASN A 1 309 ? 4.800 9.898 -25.342 1.00 46.50 309 ASN A O 1
ATOM 2550 N N . VAL A 1 310 ? 2.744 8.996 -25.491 1.00 29.14 310 VAL A N 1
ATOM 2551 C CA . VAL A 1 310 ? 2.469 9.442 -26.847 1.00 29.14 310 VAL A CA 1
ATOM 2552 C C . VAL A 1 310 ? 1.771 10.775 -26.619 1.00 29.14 310 VAL A C 1
ATOM 2554 O O . VAL A 1 310 ? 0.704 10.771 -25.999 1.00 29.14 310 VAL A O 1
ATOM 2557 N N . PRO A 1 311 ? 2.361 11.911 -27.028 1.00 27.52 311 PRO A N 1
ATOM 2558 C CA . PRO A 1 311 ? 1.679 13.191 -26.942 1.00 27.52 311 PRO A CA 1
ATOM 2559 C C . PRO A 1 311 ? 0.304 13.038 -27.589 1.00 27.52 311 PRO A C 1
ATOM 2561 O O . PRO A 1 311 ? 0.192 12.415 -28.649 1.00 27.52 311 PRO A O 1
ATOM 2564 N N . VAL A 1 312 ? -0.745 13.554 -26.954 1.00 32.31 312 VAL A N 1
ATOM 2565 C CA . VAL A 1 312 ? -2.084 13.582 -27.549 1.00 32.31 312 VAL A CA 1
ATOM 2566 C C . VAL A 1 312 ? -1.968 14.359 -28.867 1.00 32.31 312 VAL A C 1
ATOM 2568 O O . VAL A 1 312 ? -1.730 15.562 -28.861 1.00 32.31 312 VAL A O 1
ATOM 2571 N N . GLY A 1 313 ? -2.026 13.641 -29.995 1.00 34.47 313 GLY A N 1
ATOM 2572 C CA . GLY A 1 313 ? -1.711 14.156 -31.3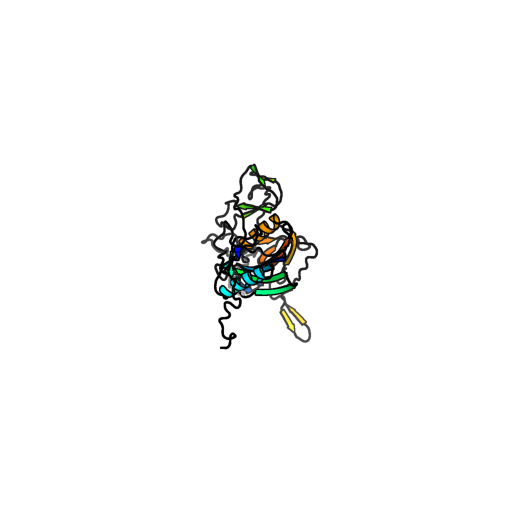39 1.00 34.47 313 GLY A CA 1
ATOM 2573 C C . GLY A 1 313 ? -0.577 13.430 -32.084 1.00 34.47 313 GLY A C 1
ATOM 2574 O O . GLY A 1 313 ? -0.340 13.718 -33.254 1.00 34.47 313 GLY A O 1
ATOM 2575 N N . GLY A 1 314 ? 0.112 12.472 -31.459 1.00 28.91 314 GLY A N 1
ATOM 2576 C CA . GLY A 1 314 ? 1.159 11.670 -32.093 1.00 28.91 314 GLY A CA 1
ATOM 2577 C C . GLY A 1 314 ? 0.597 10.547 -32.967 1.00 28.91 314 GLY A C 1
ATOM 2578 O O . GLY A 1 314 ? -0.141 9.682 -32.496 1.00 28.91 314 GLY A O 1
ATOM 2579 N N . THR A 1 315 ? 0.960 10.540 -34.249 1.00 27.58 315 THR A N 1
ATOM 2580 C CA . THR A 1 315 ? 0.611 9.484 -35.206 1.00 27.58 315 THR A CA 1
ATOM 2581 C C . THR A 1 315 ? 1.044 8.114 -34.681 1.00 27.58 315 THR A C 1
ATOM 2583 O O . THR A 1 315 ? 2.218 7.904 -34.376 1.00 27.58 315 THR A O 1
ATOM 2586 N N . ILE A 1 316 ? 0.107 7.162 -34.624 1.00 34.44 316 ILE A N 1
ATOM 2587 C CA . ILE A 1 316 ? 0.402 5.749 -34.353 1.00 34.44 316 ILE A CA 1
ATOM 2588 C C . ILE A 1 316 ? 1.468 5.295 -35.367 1.00 34.44 316 ILE A C 1
ATOM 2590 O O . ILE A 1 316 ? 1.217 5.402 -36.574 1.00 34.44 316 ILE A O 1
ATOM 2594 N N . PRO A 1 317 ? 2.642 4.789 -34.946 1.00 33.38 317 PRO A N 1
ATOM 2595 C CA . PRO A 1 317 ? 3.620 4.274 -35.889 1.00 33.38 317 PRO A CA 1
ATOM 2596 C C . PRO A 1 317 ? 3.015 3.063 -36.604 1.00 33.38 317 PRO A C 1
ATOM 2598 O O . PRO A 1 317 ? 2.863 1.985 -36.038 1.00 33.38 317 PRO A O 1
ATOM 2601 N N . ARG A 1 318 ? 2.654 3.247 -37.878 1.00 35.75 318 ARG A N 1
ATOM 2602 C CA . ARG A 1 318 ? 2.077 2.205 -38.743 1.00 35.75 318 ARG A CA 1
ATOM 2603 C C . ARG A 1 318 ? 3.066 1.101 -39.138 1.00 35.75 318 ARG A C 1
ATOM 2605 O O . ARG A 1 318 ? 2.670 0.177 -39.839 1.00 35.75 318 ARG A O 1
ATOM 2612 N N . LYS A 1 319 ? 4.331 1.162 -38.711 1.00 31.94 319 LYS A N 1
ATOM 2613 C CA . LYS A 1 319 ? 5.330 0.126 -38.999 1.00 31.94 319 LYS A CA 1
ATOM 2614 C C . LYS A 1 319 ? 5.960 -0.406 -37.718 1.00 31.94 319 LYS A C 1
ATOM 2616 O O . LYS A 1 319 ? 6.669 0.304 -37.011 1.00 31.94 319 LYS A O 1
ATOM 2621 N N . ILE A 1 320 ? 5.739 -1.697 -37.479 1.00 36.75 320 ILE A N 1
ATOM 2622 C CA . ILE A 1 320 ? 6.625 -2.525 -36.666 1.00 36.75 320 ILE A CA 1
ATOM 2623 C C . ILE A 1 320 ? 7.956 -2.572 -37.424 1.00 36.75 320 ILE A C 1
ATOM 2625 O O . ILE A 1 320 ? 8.020 -3.091 -38.539 1.00 36.75 320 ILE A O 1
ATOM 2629 N N . VAL A 1 321 ? 9.007 -1.987 -36.852 1.00 39.31 321 VAL A N 1
ATOM 2630 C CA . VAL A 1 321 ? 10.367 -2.100 -37.389 1.00 39.31 321 VAL A CA 1
ATOM 2631 C C . VAL A 1 321 ? 10.747 -3.583 -37.373 1.00 39.31 321 VAL A C 1
ATOM 2633 O O . VAL A 1 321 ? 10.836 -4.181 -36.303 1.00 39.31 321 VAL A O 1
ATOM 2636 N N . GLY A 1 322 ? 10.912 -4.182 -38.558 1.00 39.06 322 GLY A N 1
ATOM 2637 C CA . GLY A 1 322 ? 11.365 -5.570 -38.713 1.00 39.06 322 GLY A CA 1
ATOM 2638 C C . GLY A 1 322 ? 10.611 -6.455 -39.714 1.00 39.06 322 GLY A C 1
ATOM 2639 O O . GLY A 1 322 ? 10.905 -7.644 -39.771 1.00 39.06 322 GLY A O 1
ATOM 2640 N N . SER A 1 323 ? 9.668 -5.936 -40.507 1.00 28.73 323 SER A N 1
ATOM 2641 C CA . SER A 1 323 ? 9.112 -6.682 -41.649 1.00 28.73 323 SER A CA 1
ATOM 2642 C C . SER A 1 323 ? 9.789 -6.219 -42.948 1.00 28.73 323 SER A C 1
ATOM 2644 O O . SER A 1 323 ? 9.777 -5.016 -43.215 1.00 28.73 323 SER A O 1
ATOM 2646 N N . PRO A 1 324 ? 10.404 -7.114 -43.745 1.00 31.81 324 PRO A N 1
ATOM 2647 C CA . PRO A 1 324 ? 10.804 -6.772 -45.101 1.00 31.81 324 PRO A CA 1
ATOM 2648 C C . PRO A 1 324 ? 9.536 -6.504 -45.916 1.00 31.81 324 PRO A C 1
ATOM 2650 O O . PRO A 1 324 ? 8.667 -7.374 -46.009 1.00 31.81 324 PRO A O 1
ATOM 2653 N N . ASP A 1 325 ? 9.442 -5.302 -46.487 1.00 33.94 325 ASP A N 1
ATOM 2654 C CA . ASP A 1 325 ? 8.395 -4.903 -47.426 1.00 33.94 325 ASP A CA 1
ATOM 2655 C C . ASP A 1 325 ? 8.466 -5.808 -48.674 1.00 33.94 325 ASP A C 1
ATOM 2657 O O . ASP A 1 325 ? 9.106 -5.480 -49.670 1.00 33.94 325 ASP A O 1
ATOM 2661 N N . THR A 1 326 ? 7.808 -6.969 -48.638 1.00 34.81 326 THR A N 1
ATOM 2662 C CA . THR A 1 326 ? 7.404 -7.659 -49.868 1.00 34.81 326 THR A CA 1
ATOM 2663 C C . THR A 1 326 ? 6.080 -7.056 -50.302 1.00 34.81 326 THR A C 1
ATOM 2665 O O . THR A 1 326 ? 4.992 -7.402 -49.849 1.00 34.81 326 THR A O 1
ATOM 2668 N N . PHE A 1 327 ? 6.241 -6.044 -51.142 1.00 29.70 327 PHE A N 1
ATOM 2669 C CA . PHE A 1 327 ? 5.210 -5.350 -51.884 1.00 29.70 327 PHE A CA 1
ATOM 2670 C C . PHE A 1 327 ? 4.405 -6.364 -52.716 1.00 29.70 327 PHE A C 1
ATOM 2672 O O . PHE A 1 327 ? 4.872 -6.851 -53.744 1.00 29.70 327 PHE A O 1
ATOM 2679 N N . PHE A 1 328 ? 3.198 -6.705 -52.266 1.00 31.50 328 PHE A N 1
ATOM 2680 C CA . PHE A 1 328 ? 2.191 -7.348 -53.107 1.00 31.50 328 PHE A CA 1
ATOM 2681 C C . PHE A 1 328 ? 1.451 -6.260 -53.888 1.00 31.50 328 PHE A C 1
ATOM 2683 O O . PHE A 1 328 ? 0.753 -5.445 -53.286 1.00 31.50 328 PHE A O 1
ATOM 2690 N N . GLY A 1 329 ? 1.583 -6.265 -55.219 1.00 30.02 329 GLY A N 1
ATOM 2691 C CA . GLY A 1 329 ? 0.722 -5.468 -56.097 1.00 30.02 329 GLY A CA 1
ATOM 2692 C C . GLY A 1 329 ? 1.367 -4.936 -57.375 1.00 30.02 329 GLY A C 1
ATOM 2693 O O . GLY A 1 329 ? 1.266 -3.745 -57.639 1.00 30.02 329 GLY A O 1
ATOM 2694 N N . GLY A 1 330 ? 2.009 -5.792 -58.171 1.00 28.86 330 GLY A N 1
ATOM 2695 C CA . GLY A 1 330 ? 2.353 -5.508 -59.566 1.00 28.86 330 GLY A CA 1
ATOM 2696 C C . GLY A 1 330 ? 1.836 -6.647 -60.433 1.00 28.86 330 GLY A C 1
ATOM 2697 O O . GLY A 1 330 ? 2.521 -7.646 -60.615 1.00 28.86 330 GLY A O 1
ATOM 2698 N N . PHE A 1 331 ? 0.586 -6.537 -60.872 1.00 34.41 331 PHE A N 1
ATOM 2699 C CA . PHE A 1 331 ? -0.017 -7.426 -61.859 1.00 34.41 331 PHE A CA 1
ATOM 2700 C C . PHE A 1 331 ? 0.589 -7.039 -63.215 1.00 34.41 331 PHE A C 1
ATOM 2702 O O . PHE A 1 331 ? 0.121 -6.090 -63.838 1.00 34.41 331 PHE A O 1
ATOM 2709 N N . ASP A 1 332 ? 1.674 -7.696 -63.625 1.00 36.00 332 ASP A N 1
ATOM 2710 C CA . ASP A 1 332 ? 2.228 -7.537 -64.972 1.00 36.00 332 ASP A CA 1
ATOM 2711 C C . ASP A 1 332 ? 1.660 -8.656 -65.849 1.00 36.00 332 ASP A C 1
ATOM 2713 O O . ASP A 1 332 ? 2.038 -9.825 -65.750 1.00 36.00 332 ASP A O 1
ATOM 2717 N N . GLY A 1 333 ? 0.634 -8.303 -66.621 1.00 34.50 333 GLY A N 1
ATOM 2718 C CA . GLY A 1 333 ? 0.022 -9.179 -67.607 1.00 34.50 333 GLY A CA 1
ATOM 2719 C C . GLY A 1 333 ? 0.943 -9.325 -68.811 1.00 34.50 333 GLY A C 1
ATOM 2720 O O . GLY A 1 333 ? 0.797 -8.595 -69.785 1.00 34.50 333 GLY A O 1
ATOM 2721 N N . GLY A 1 334 ? 1.866 -10.283 -68.751 1.00 30.38 334 GLY A N 1
ATOM 2722 C CA . GLY A 1 334 ? 2.599 -10.768 -69.915 1.00 30.38 334 GLY A CA 1
ATOM 2723 C C . GLY A 1 334 ? 1.750 -11.776 -70.688 1.00 30.38 334 GLY A C 1
ATOM 2724 O O . GLY A 1 334 ? 1.612 -12.923 -70.274 1.00 30.38 334 GLY A O 1
ATOM 2725 N N . PHE A 1 335 ? 1.152 -11.337 -71.794 1.00 33.38 335 PHE A N 1
ATOM 2726 C CA . PHE A 1 335 ? 0.684 -12.228 -72.853 1.00 33.38 335 PHE A CA 1
ATOM 2727 C C . PHE A 1 335 ? 1.924 -12.788 -73.566 1.00 33.38 335 PHE A C 1
ATOM 2729 O O . PHE A 1 335 ? 2.646 -12.034 -74.215 1.00 33.38 335 PHE A O 1
ATOM 2736 N N . ASP A 1 336 ? 2.174 -14.091 -73.445 1.00 38.41 336 ASP A N 1
ATOM 2737 C CA . ASP A 1 336 ? 3.133 -14.793 -74.300 1.00 38.41 336 ASP A CA 1
ATOM 2738 C C . ASP A 1 336 ? 2.550 -14.884 -75.721 1.00 38.41 336 ASP A C 1
ATOM 2740 O O . ASP A 1 336 ? 1.636 -15.670 -75.987 1.00 38.41 336 ASP A O 1
ATOM 2744 N N . GLU A 1 337 ? 3.060 -14.069 -76.646 1.00 39.34 337 GLU A N 1
ATOM 2745 C CA . GLU A 1 337 ? 2.834 -14.263 -78.081 1.00 39.34 337 GLU A CA 1
ATOM 2746 C C . GLU A 1 337 ? 3.678 -15.451 -78.586 1.00 39.34 337 GLU A C 1
ATOM 2748 O O . GLU A 1 337 ? 4.901 -15.460 -78.411 1.00 39.34 337 GLU A O 1
ATOM 2753 N N . PRO A 1 338 ? 3.084 -16.460 -79.249 1.00 39.22 338 PRO A N 1
ATOM 2754 C CA . PRO A 1 338 ? 3.861 -17.500 -79.904 1.00 39.22 338 PRO A CA 1
ATOM 2755 C C . PRO A 1 338 ? 4.436 -16.979 -81.230 1.00 39.22 338 PRO A C 1
ATOM 2757 O O . PRO A 1 338 ? 3.699 -16.616 -82.146 1.00 39.22 338 PRO A O 1
ATOM 2760 N N . ASN A 1 339 ? 5.766 -17.003 -81.349 1.00 37.25 339 ASN A N 1
ATOM 2761 C CA . ASN A 1 339 ? 6.488 -16.756 -82.599 1.00 37.25 339 ASN A CA 1
ATOM 2762 C C . ASN A 1 339 ? 6.016 -17.717 -83.705 1.00 37.25 339 ASN A C 1
ATOM 2764 O O . ASN A 1 339 ? 6.293 -18.918 -83.659 1.00 37.25 339 ASN A O 1
ATOM 2768 N N . LEU A 1 340 ? 5.344 -17.177 -84.724 1.00 37.91 340 LEU A N 1
ATOM 2769 C CA . LEU A 1 340 ? 5.122 -17.849 -86.004 1.00 37.91 340 LEU A CA 1
ATOM 2770 C C . LEU A 1 340 ? 6.360 -17.669 -86.904 1.00 37.91 340 LEU A C 1
ATOM 2772 O O . LEU A 1 340 ? 6.903 -16.565 -86.970 1.00 37.91 340 LEU A O 1
ATOM 2776 N N . PRO A 1 341 ? 6.812 -18.718 -87.614 1.00 38.41 341 PRO A N 1
ATOM 2777 C CA . PRO A 1 341 ? 7.977 -18.634 -88.485 1.00 38.41 341 PRO A CA 1
ATOM 2778 C C . PRO A 1 341 ? 7.634 -17.890 -89.781 1.00 38.41 341 PRO A C 1
ATOM 2780 O O . PRO A 1 341 ? 6.637 -18.194 -90.439 1.00 38.41 341 PRO A O 1
ATOM 2783 N N . THR A 1 342 ? 8.479 -16.938 -90.171 1.00 45.56 342 THR A N 1
ATOM 2784 C CA . THR A 1 342 ? 8.482 -16.367 -91.521 1.00 45.56 342 THR A CA 1
ATOM 2785 C C . THR A 1 342 ? 9.371 -17.186 -92.459 1.00 45.56 342 THR A C 1
ATOM 2787 O O . THR A 1 342 ? 10.337 -17.813 -92.027 1.00 45.56 342 THR A O 1
ATOM 2790 N N . ALA A 1 343 ? 8.938 -17.210 -93.722 1.00 41.75 343 ALA A N 1
ATOM 2791 C CA . ALA A 1 343 ? 9.351 -18.081 -94.822 1.00 41.75 343 ALA A CA 1
ATOM 2792 C C . ALA A 1 343 ? 10.831 -18.030 -95.222 1.00 41.75 343 ALA A C 1
ATOM 2794 O O . ALA A 1 343 ? 11.465 -16.963 -95.050 1.00 41.75 343 ALA A O 1
#

Radius of gyration: 28.68 Å; chains: 1; bounding box: 70×60×128 Å

pLDDT: mean 80.92, std 17.73, range [27.52, 97.12]